Protein AF-A0A813YYP7-F1 (afdb_monomer)

InterPro domains:
  IPR008906 HAT, C-terminal dimerisation domain [PF05699] (141-198)
  IPR012337 Ribonuclease H-like superfamily [SSF53098] (76-196)
  IPR052958 Interferon-induced PKR regulator [PTHR46289] (5-197)

Secondary structur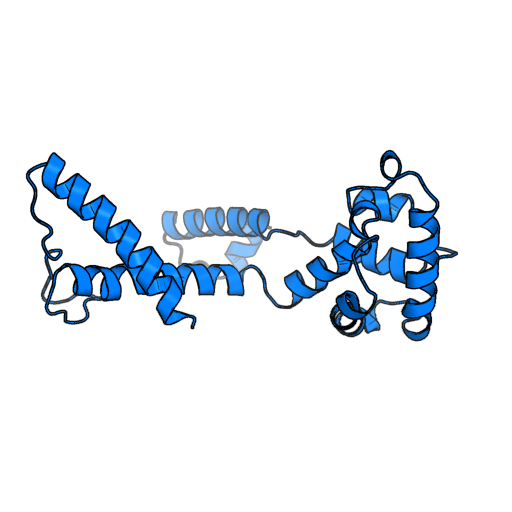e (DSSP, 8-state):
-HHHHHHHHHHHHHHHHHHHHHHTT----PPPP-S--SSS-----SSHHHHHIIIIIHHHHHHHHHHHHHHS-HHHHHHHHHGGGSGGG-TT--SGGGHHHHHHHGGG-S-GGGHHHHHHHHHHHHHTS-TTTS--SHHHHHHTS-TTT-HHHHHHHHHHHHS-S-THHHHHHHHHHHHHHHHTT----HHHHHHHH-

Radius of gyration: 25.4 Å; Cα contacts (8 Å, |Δi|>4): 128; chains: 1; bounding box: 62×50×64 Å

Organism: NCBI:txid392033

Structure (mmCIF, N/CA/C/O backbone):
data_AF-A0A813YYP7-F1
#
_entry.id   AF-A0A813YYP7-F1
#
loop_
_atom_site.group_PDB
_atom_site.id
_atom_site.type_symbol
_atom_site.label_atom_id
_atom_site.label_alt_id
_atom_site.label_comp_id
_atom_site.label_asym_id
_atom_site.label_entity_id
_atom_site.label_seq_id
_atom_site.pdbx_PDB_ins_code
_atom_site.Cartn_x
_atom_site.Cartn_y
_atom_site.Cartn_z
_atom_site.occupancy
_atom_site.B_iso_or_equiv
_atom_site.auth_seq_id
_atom_site.auth_comp_id
_atom_site.auth_asym_id
_atom_site.auth_atom_id
_atom_site.pdbx_PDB_model_num
ATOM 1 N N . MET A 1 1 ? -3.554 18.099 16.931 1.00 40.66 1 MET A N 1
ATOM 2 C CA . MET A 1 1 ? -3.900 17.730 15.539 1.00 40.66 1 MET A CA 1
ATOM 3 C C . MET A 1 1 ? -4.650 16.405 15.385 1.00 40.66 1 MET A C 1
ATOM 5 O O . MET A 1 1 ? -5.822 16.469 15.051 1.00 40.66 1 MET A O 1
ATOM 9 N N . ARG A 1 2 ? -4.070 15.208 15.612 1.00 50.75 2 ARG A N 1
ATOM 10 C CA . ARG A 1 2 ? -4.785 13.925 15.354 1.00 50.75 2 ARG A CA 1
ATOM 11 C C . ARG A 1 2 ? -6.051 13.732 16.205 1.00 50.75 2 ARG A C 1
ATOM 13 O O . ARG A 1 2 ? -7.065 13.297 15.683 1.00 50.75 2 ARG A O 1
ATOM 20 N N . ASN A 1 3 ? -6.008 14.129 17.475 1.00 56.06 3 ASN A N 1
ATOM 21 C CA . ASN A 1 3 ? -7.159 14.020 18.377 1.00 56.06 3 ASN A CA 1
ATOM 22 C C . ASN A 1 3 ? -8.236 15.091 18.137 1.00 56.06 3 ASN A C 1
ATOM 24 O O . ASN A 1 3 ? -9.357 14.902 18.582 1.00 56.06 3 ASN A O 1
ATOM 28 N N . GLU A 1 4 ? -7.924 16.199 17.457 1.00 56.69 4 GLU A N 1
ATOM 29 C CA . GLU A 1 4 ? -8.888 17.291 17.232 1.00 56.69 4 GLU A CA 1
ATOM 30 C C . GLU A 1 4 ? -9.855 16.943 16.098 1.00 56.69 4 GLU A C 1
ATOM 32 O O . GLU A 1 4 ? -11.059 16.968 16.317 1.00 56.69 4 GLU A O 1
ATOM 37 N N . LYS A 1 5 ? -9.344 16.473 14.950 1.00 65.75 5 LYS A N 1
ATOM 38 C CA . LYS A 1 5 ? -10.188 16.015 13.829 1.00 65.75 5 LYS A CA 1
ATOM 39 C C . LYS A 1 5 ? -11.082 14.826 14.194 1.00 65.75 5 LYS A C 1
ATOM 41 O O . LYS A 1 5 ? -12.256 14.803 13.856 1.00 65.75 5 LYS A O 1
ATOM 46 N N . LEU A 1 6 ? -10.543 13.869 14.953 1.00 68.94 6 LEU A N 1
ATOM 47 C CA . LEU A 1 6 ? -11.315 12.733 15.474 1.00 68.94 6 LEU A CA 1
ATOM 48 C C . LEU A 1 6 ? -12.440 13.172 16.425 1.00 68.94 6 LEU A C 1
ATOM 50 O O . LEU A 1 6 ? -13.457 12.492 16.518 1.00 68.94 6 LEU A O 1
ATOM 54 N N . ASN A 1 7 ? -12.269 14.288 17.141 1.00 72.38 7 ASN A N 1
ATOM 55 C CA . ASN A 1 7 ? -13.316 14.825 18.009 1.00 72.38 7 ASN A CA 1
ATOM 56 C C . ASN A 1 7 ? -14.402 15.565 17.216 1.00 72.38 7 ASN A C 1
ATOM 58 O O . ASN A 1 7 ? -15.561 15.508 17.619 1.00 72.38 7 ASN A O 1
ATOM 62 N N . GLU A 1 8 ? -14.044 16.234 16.119 1.00 76.50 8 GLU A N 1
ATOM 63 C CA . GLU A 1 8 ? -15.001 16.880 15.209 1.00 76.50 8 GLU A CA 1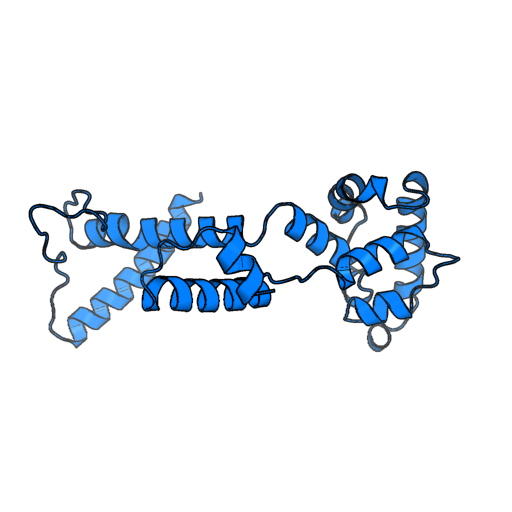
ATOM 64 C C . GLU A 1 8 ? -15.896 15.833 14.529 1.00 76.50 8 GLU A C 1
ATOM 66 O O . GLU A 1 8 ? -17.115 15.894 14.676 1.00 76.50 8 GLU A O 1
ATOM 71 N N . GLU A 1 9 ? -15.303 14.801 13.917 1.00 81.75 9 GLU A N 1
ATOM 72 C CA . GLU A 1 9 ? -16.046 13.695 13.284 1.00 81.75 9 GLU A CA 1
ATOM 73 C C . GLU A 1 9 ? -16.919 12.929 14.294 1.00 81.75 9 GLU A C 1
ATOM 75 O O . GLU A 1 9 ? -18.054 12.551 14.003 1.00 81.75 9 GLU A O 1
ATOM 80 N N . TYR A 1 10 ? -16.423 12.732 15.521 1.00 85.62 10 TYR A N 1
ATOM 81 C CA . TYR A 1 10 ? -17.230 12.149 16.593 1.00 85.62 10 TYR A CA 1
ATOM 82 C C . TYR A 1 10 ? -18.440 13.023 16.945 1.00 85.62 10 TYR A C 1
ATOM 84 O O . TYR A 1 10 ? -19.520 12.496 17.212 1.00 85.62 10 TYR A O 1
ATOM 92 N N . GLY A 1 11 ? -18.267 14.346 16.957 1.00 85.19 11 GLY A N 1
ATOM 93 C CA . GLY A 1 11 ? -19.339 15.300 17.224 1.00 85.19 11 GLY A CA 1
ATOM 94 C C . GLY A 1 11 ? -20.457 15.227 16.184 1.00 85.19 11 GLY A C 1
ATOM 95 O O . GLY A 1 11 ? -21.630 15.214 16.560 1.00 85.19 11 GLY A O 1
ATOM 96 N N . GLU A 1 12 ? -20.101 15.104 14.904 1.00 87.75 12 GLU A N 1
ATOM 97 C CA . GLU A 1 12 ? -21.055 14.921 13.803 1.00 87.75 12 GLU A CA 1
ATOM 98 C C . GLU A 1 12 ? -21.845 13.616 13.960 1.00 87.75 12 GLU A C 1
ATOM 100 O O . GLU A 1 12 ? -23.076 13.647 14.028 1.00 87.75 12 GLU A O 1
ATOM 105 N N . ILE A 1 13 ? -21.155 12.487 14.154 1.00 87.44 13 ILE A N 1
ATOM 106 C CA . ILE A 1 13 ? -21.794 11.175 14.361 1.00 87.44 13 ILE A CA 1
ATOM 107 C C . ILE A 1 13 ? -22.712 11.203 15.589 1.00 87.44 13 ILE A C 1
ATOM 109 O O . ILE A 1 13 ? -23.830 10.687 15.561 1.00 87.44 13 ILE A O 1
ATOM 113 N N . LEU A 1 14 ? -22.269 11.823 16.684 1.00 87.44 14 LEU A N 1
ATOM 114 C CA . LEU A 1 14 ? -23.071 11.944 17.898 1.00 87.44 14 LEU A CA 1
ATOM 115 C C . LEU A 1 14 ? -24.327 12.796 17.667 1.00 87.44 14 LEU A C 1
ATOM 117 O O . LEU A 1 14 ? -25.372 12.500 18.248 1.00 87.44 14 LEU A O 1
ATOM 121 N N . SER A 1 15 ? -24.247 13.834 16.832 1.00 86.50 15 SER A N 1
ATOM 122 C CA . SER A 1 15 ? -25.399 14.672 16.487 1.00 86.50 15 SER A CA 1
ATOM 123 C C . SER A 1 15 ? -26.463 13.898 15.702 1.00 86.50 15 SER A C 1
ATOM 125 O O . SER A 1 15 ? -27.641 13.970 16.053 1.00 86.50 15 SER A O 1
ATOM 127 N N . GLU A 1 16 ? -26.056 13.071 14.735 1.00 87.75 16 GLU A N 1
ATOM 128 C CA . GLU A 1 16 ? -26.963 12.191 13.989 1.00 87.75 16 GLU A CA 1
ATOM 129 C C . GLU A 1 16 ? -27.611 11.148 14.906 1.00 87.75 16 GLU A C 1
ATOM 131 O O . GLU A 1 16 ? -28.821 10.921 14.859 1.00 87.75 16 GLU A O 1
ATOM 136 N N . VAL A 1 17 ? -26.826 10.543 15.804 1.00 86.31 17 VAL A N 1
ATOM 137 C CA . VAL A 1 17 ? -27.343 9.572 16.778 1.00 86.31 17 VAL A CA 1
ATOM 138 C C . VAL A 1 17 ? -28.364 10.220 17.714 1.00 86.31 17 VAL A C 1
ATOM 140 O O . VAL A 1 17 ? -29.396 9.612 17.996 1.00 86.31 17 VAL A O 1
ATOM 143 N N . LYS A 1 18 ? -28.131 11.457 18.169 1.00 86.19 18 LYS A N 1
ATOM 144 C CA . LYS A 1 18 ? -29.099 12.201 18.991 1.00 86.19 18 LYS A CA 1
ATOM 145 C C . LYS A 1 18 ? -30.404 12.460 18.240 1.00 86.19 18 LYS A C 1
ATOM 147 O O . LYS A 1 18 ? -31.466 12.207 18.801 1.00 86.19 18 LYS A O 1
ATOM 152 N N . GLN A 1 19 ? -30.333 12.867 16.973 1.00 87.88 19 GLN A N 1
ATOM 153 C CA . GLN A 1 19 ? -31.520 13.051 16.130 1.00 87.88 19 GLN A CA 1
ATOM 154 C C . GLN A 1 19 ? -32.304 11.742 15.953 1.00 87.88 19 GLN A C 1
ATOM 156 O O . GLN A 1 19 ? -33.527 11.724 16.070 1.00 87.88 19 GLN A O 1
ATOM 161 N N . LEU A 1 20 ? -31.616 10.617 15.734 1.00 87.00 20 LEU A N 1
ATOM 162 C CA . LEU A 1 20 ? -32.249 9.296 15.641 1.00 87.00 20 LEU A CA 1
ATOM 163 C C . LEU A 1 20 ? -32.892 8.857 16.966 1.00 87.00 20 LEU A C 1
ATOM 165 O O . LEU A 1 20 ? -3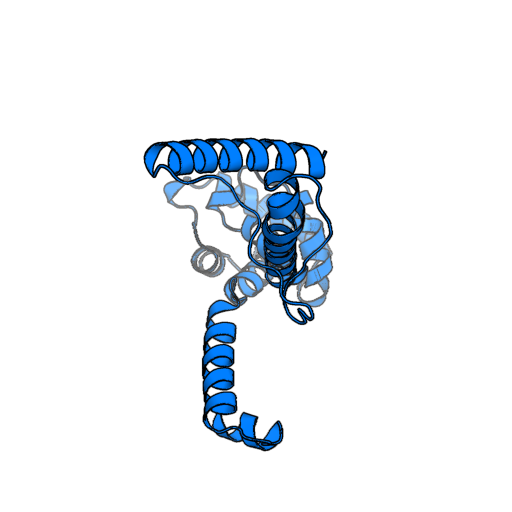3.970 8.256 16.968 1.00 87.00 20 LEU A O 1
ATOM 169 N N . CYS A 1 21 ? -32.260 9.162 18.098 1.00 85.75 21 CYS A N 1
ATOM 170 C CA . CYS A 1 21 ? -32.818 8.929 19.429 1.00 85.75 21 CYS A CA 1
ATOM 171 C C . CYS A 1 21 ? -34.099 9.748 19.659 1.00 85.75 21 CYS A C 1
ATOM 173 O O . CYS A 1 21 ? -35.105 9.191 20.098 1.00 85.75 21 CYS A O 1
ATOM 175 N N . GLU A 1 22 ? -34.103 11.027 19.280 1.00 87.25 22 GLU A N 1
ATOM 176 C CA . GLU A 1 22 ? -35.288 11.893 19.350 1.00 87.25 22 GLU A CA 1
ATOM 177 C C . GLU A 1 22 ? -36.434 11.368 18.473 1.00 87.25 22 GLU A C 1
ATOM 179 O O . GLU A 1 22 ? -37.560 11.230 18.952 1.00 87.25 22 GLU A O 1
ATOM 184 N N . LEU A 1 23 ? -36.143 10.980 17.226 1.00 88.44 23 LEU A N 1
ATOM 185 C CA . LEU A 1 23 ? -37.127 10.409 16.295 1.00 88.44 23 LEU A CA 1
ATOM 186 C C . LEU A 1 23 ? -37.728 9.086 16.788 1.00 88.44 23 LEU A C 1
ATOM 188 O O . LEU A 1 23 ? -38.882 8.779 16.499 1.00 88.44 23 LEU A O 1
ATOM 192 N N . SER A 1 24 ? -36.950 8.294 17.525 1.00 84.69 24 SER A N 1
ATOM 193 C CA . SER A 1 24 ? -37.380 7.005 18.079 1.00 84.69 24 SER A CA 1
ATOM 194 C C . SER A 1 24 ? -37.983 7.106 19.485 1.00 84.69 24 SER A C 1
ATOM 196 O O . SER A 1 24 ? -38.410 6.090 20.033 1.00 84.69 24 SER A O 1
ATOM 198 N N . GLY A 1 25 ? -38.023 8.304 20.083 1.00 83.56 25 GLY A N 1
ATOM 199 C CA . GLY A 1 25 ? -38.495 8.516 21.455 1.00 83.56 25 GLY A CA 1
ATOM 200 C C . GLY A 1 25 ? -37.615 7.849 22.520 1.00 83.56 25 GLY A C 1
ATOM 201 O O . GLY A 1 25 ? -38.090 7.565 23.621 1.00 83.56 25 GLY A O 1
ATOM 202 N N . THR A 1 26 ? -36.349 7.561 22.205 1.00 82.62 26 THR A N 1
ATOM 203 C CA . THR A 1 26 ? -35.398 6.907 23.114 1.00 82.62 26 THR A CA 1
ATOM 204 C C . THR A 1 26 ? -34.362 7.896 23.643 1.00 82.62 26 THR A C 1
ATOM 206 O O . THR A 1 26 ? -33.962 8.832 22.959 1.00 82.62 26 THR A O 1
ATOM 209 N N . GLN A 1 27 ? -33.914 7.704 24.886 1.00 79.00 27 GLN A N 1
ATOM 210 C CA . GLN A 1 27 ? -32.845 8.518 25.472 1.00 79.00 27 GLN A CA 1
ATOM 211 C C . GLN A 1 27 ? -31.485 7.846 25.291 1.00 79.00 27 GLN A C 1
ATOM 213 O O . GLN A 1 27 ? -31.359 6.625 25.412 1.00 79.00 27 GLN A O 1
ATOM 218 N N . LEU A 1 28 ? -30.447 8.653 25.061 1.00 79.19 28 LEU A N 1
ATOM 219 C CA . LEU A 1 28 ? -29.072 8.171 24.996 1.00 79.19 28 LEU A CA 1
ATOM 220 C C . LEU A 1 28 ? -28.612 7.734 26.394 1.00 79.19 28 LEU A C 1
ATOM 222 O O . LEU A 1 28 ? -28.217 8.551 27.222 1.00 79.19 28 LEU A O 1
ATOM 226 N N . THR A 1 29 ? -28.653 6.432 26.661 1.00 80.19 29 THR A N 1
ATOM 227 C CA . THR A 1 29 ? -28.199 5.854 27.934 1.00 80.19 29 THR A CA 1
ATOM 228 C C . THR A 1 29 ? -26.901 5.071 27.774 1.00 80.19 29 THR A C 1
ATOM 230 O O . THR A 1 29 ? -26.618 4.513 26.710 1.00 80.19 29 THR A O 1
ATOM 233 N N . VAL A 1 30 ? -26.127 4.983 28.857 1.00 77.75 30 VAL A N 1
ATOM 234 C CA . VAL A 1 30 ? -24.935 4.127 28.940 1.00 77.75 30 VAL A CA 1
ATOM 235 C C . VAL A 1 30 ? -25.345 2.655 28.848 1.00 77.75 30 VAL A C 1
ATOM 237 O O . VAL A 1 30 ? -26.363 2.239 29.405 1.00 77.75 30 VAL A O 1
ATOM 240 N N . MET A 1 31 ? -24.548 1.846 28.150 1.00 72.81 31 MET A N 1
ATOM 241 C CA . MET A 1 31 ? -24.813 0.413 28.042 1.00 72.81 31 MET A CA 1
ATOM 242 C C . MET A 1 31 ? -24.688 -0.275 29.412 1.00 72.81 31 MET A C 1
ATOM 244 O O . MET A 1 31 ? -23.829 0.075 30.218 1.00 72.81 31 MET A O 1
ATOM 248 N N . ARG A 1 32 ? -25.529 -1.284 29.679 1.00 68.06 32 ARG A N 1
ATOM 249 C CA . ARG A 1 32 ? -25.508 -2.016 30.958 1.00 68.06 32 ARG A CA 1
ATOM 250 C C . ARG A 1 32 ? -24.120 -2.613 31.234 1.00 68.06 32 ARG A C 1
ATOM 252 O O . ARG A 1 32 ? -23.626 -3.431 30.456 1.00 68.06 32 ARG A O 1
ATOM 259 N N . GLY A 1 33 ? -23.523 -2.224 32.360 1.00 65.50 33 GLY A N 1
ATOM 260 C CA . GLY A 1 33 ? -22.299 -2.821 32.891 1.00 65.50 33 GLY A CA 1
ATOM 261 C C . GLY A 1 33 ? -22.600 -4.078 33.709 1.00 65.50 33 GLY A C 1
ATOM 262 O O . GLY A 1 33 ? -23.625 -4.162 34.383 1.00 65.50 33 GLY A O 1
ATOM 263 N N . VAL A 1 34 ? -21.698 -5.057 33.662 1.00 66.62 34 VAL A N 1
ATOM 264 C CA . VAL A 1 34 ? -21.724 -6.246 34.530 1.00 66.62 34 VAL A CA 1
ATOM 265 C C . VAL A 1 34 ? -20.469 -6.198 35.396 1.00 66.62 34 VAL A C 1
ATOM 267 O O . VAL A 1 34 ? -19.423 -5.775 34.908 1.00 66.62 34 VAL A O 1
ATOM 270 N N . GLY A 1 35 ? -20.547 -6.639 36.657 1.00 66.94 35 GLY A N 1
ATOM 271 C CA . GLY A 1 35 ? -19.458 -6.499 37.641 1.00 66.94 35 GLY A CA 1
ATOM 272 C C . GLY A 1 35 ? -18.100 -7.084 37.222 1.00 66.94 35 GLY A C 1
ATOM 273 O O . GLY A 1 35 ? -17.076 -6.724 37.794 1.00 66.94 35 GLY A O 1
ATOM 274 N N . ARG A 1 36 ? -18.065 -7.948 36.199 1.00 65.00 36 ARG A N 1
ATOM 275 C CA . ARG A 1 36 ? -16.831 -8.395 35.552 1.00 65.00 36 ARG A CA 1
ATOM 276 C C . ARG A 1 36 ? -17.003 -8.370 34.033 1.00 65.00 36 ARG A C 1
ATOM 278 O O . ARG A 1 36 ? -17.784 -9.143 33.483 1.00 65.00 36 ARG A O 1
ATOM 285 N N . GLN A 1 37 ? -16.249 -7.510 33.356 1.00 67.19 37 GLN A N 1
ATOM 286 C CA . GLN A 1 37 ? -16.118 -7.492 31.899 1.00 67.19 37 GLN A CA 1
ATOM 287 C C . GLN A 1 37 ? -14.668 -7.801 31.537 1.00 67.19 37 GLN A C 1
ATOM 289 O O . GLN A 1 37 ? -13.754 -7.143 32.018 1.00 67.19 37 GLN A O 1
ATOM 294 N N . MET A 1 38 ? -14.463 -8.844 30.729 1.00 64.94 38 MET A N 1
ATOM 295 C CA . MET A 1 38 ? -13.123 -9.324 30.363 1.00 64.94 38 MET A CA 1
ATOM 296 C C . MET A 1 38 ? -12.726 -8.936 28.932 1.00 64.94 38 MET A C 1
ATOM 298 O O . MET A 1 38 ? -11.551 -8.747 28.650 1.00 64.94 38 MET A O 1
ATOM 302 N N . TYR A 1 39 ? -13.709 -8.797 28.036 1.00 70.38 39 TYR A N 1
ATOM 303 C CA . TYR A 1 39 ? -13.486 -8.593 26.597 1.00 70.38 39 TYR A CA 1
ATOM 304 C C . TYR A 1 39 ? -13.959 -7.232 26.080 1.00 70.38 39 TYR A C 1
ATOM 306 O O . TYR A 1 39 ? -13.864 -6.967 24.886 1.00 70.38 39 TYR A O 1
ATOM 314 N N . ARG A 1 40 ? -14.504 -6.380 26.956 1.00 70.69 40 ARG A N 1
ATOM 315 C CA . ARG A 1 40 ? -15.052 -5.074 26.584 1.00 70.69 40 ARG A CA 1
ATOM 316 C C . ARG A 1 40 ? -14.448 -3.973 27.459 1.00 70.69 40 ARG A C 1
ATOM 318 O O . ARG A 1 40 ? -14.474 -4.138 28.679 1.00 70.69 40 ARG A O 1
ATOM 325 N N . PRO A 1 41 ? -13.955 -2.867 26.871 1.00 72.06 41 PRO A N 1
ATOM 326 C CA . PRO A 1 41 ? -13.527 -1.703 27.636 1.00 72.06 41 PRO A CA 1
ATOM 327 C C . PRO A 1 41 ? -14.722 -1.048 28.341 1.00 72.06 41 PRO A C 1
ATOM 329 O O . PRO A 1 41 ? -15.813 -0.932 27.777 1.00 72.06 41 PRO A O 1
ATOM 332 N N . ASN A 1 42 ? -14.510 -0.659 29.596 1.00 81.56 42 ASN A N 1
ATOM 333 C CA . ASN A 1 42 ? -15.518 -0.028 30.445 1.00 81.56 42 ASN A CA 1
ATOM 334 C C . ASN A 1 42 ? -14.863 1.014 31.361 1.00 81.56 42 ASN A C 1
ATOM 336 O O . ASN A 1 42 ? -14.934 0.931 32.587 1.00 81.56 42 ASN A O 1
ATOM 340 N N . ALA A 1 43 ? -14.147 1.955 30.750 1.00 83.12 43 ALA A N 1
ATOM 341 C CA . ALA A 1 43 ? -13.598 3.109 31.435 1.00 83.12 43 ALA A CA 1
ATOM 342 C C . ALA A 1 43 ? -14.737 3.968 32.018 1.00 83.12 43 ALA A C 1
ATOM 344 O O . ALA A 1 43 ? -15.784 4.108 31.371 1.00 83.12 43 ALA A O 1
ATOM 345 N N . PRO A 1 44 ? -14.549 4.535 33.223 1.00 81.81 44 PRO A N 1
ATOM 346 C CA . PRO A 1 44 ? -15.524 5.434 33.824 1.00 81.81 44 PRO A CA 1
ATOM 347 C C . PRO A 1 44 ? -15.687 6.693 32.962 1.00 81.81 44 PRO A C 1
ATOM 349 O O . PRO A 1 44 ? -14.710 7.216 32.434 1.00 81.81 44 PRO A O 1
ATOM 352 N N . ALA A 1 45 ? -16.923 7.170 32.838 1.00 81.00 45 ALA A N 1
ATOM 353 C CA . ALA A 1 45 ? -17.282 8.370 32.085 1.00 81.00 45 ALA A CA 1
ATOM 354 C C . ALA A 1 45 ? -18.424 9.101 32.801 1.00 81.00 45 ALA A C 1
ATOM 356 O O . ALA A 1 45 ? -19.256 8.454 33.444 1.00 81.00 45 ALA A O 1
ATOM 357 N N . GLN A 1 46 ? -18.464 10.431 32.703 1.00 80.69 46 GLN A N 1
ATOM 358 C CA . GLN A 1 46 ? -19.463 11.254 33.395 1.00 80.69 46 GLN A CA 1
ATOM 359 C C . GLN A 1 46 ? -20.764 11.387 32.602 1.00 80.69 46 GLN A C 1
ATOM 361 O O . GLN A 1 46 ? -21.835 11.519 33.191 1.00 80.69 46 GLN A O 1
ATOM 366 N N . THR A 1 47 ? -20.687 11.316 31.273 1.00 85.00 47 THR A N 1
ATOM 367 C CA . THR A 1 47 ? -21.849 11.394 30.381 1.00 85.00 47 THR A CA 1
ATO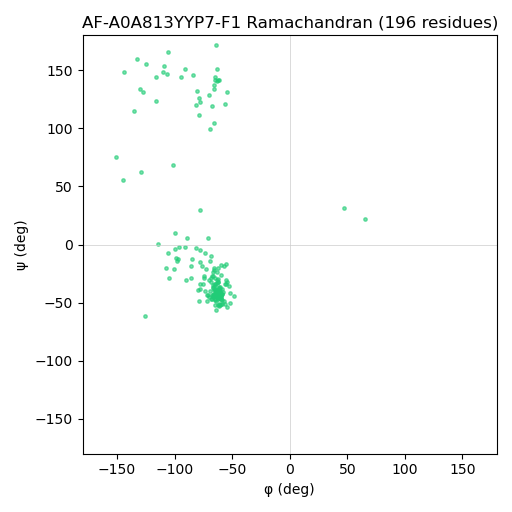M 368 C C . THR A 1 47 ? -21.922 10.177 29.453 1.00 85.00 47 THR A C 1
ATOM 370 O O . THR A 1 47 ? -20.896 9.555 29.158 1.00 85.00 47 THR A O 1
ATOM 373 N N . PRO A 1 48 ? -23.117 9.820 28.939 1.00 82.75 48 PRO A N 1
ATOM 374 C CA . PRO A 1 48 ? -23.252 8.793 27.902 1.00 82.75 48 PRO A CA 1
ATOM 375 C C . PRO A 1 48 ? -22.404 9.092 26.660 1.00 82.75 48 PRO A C 1
ATOM 377 O O . PRO A 1 48 ? -21.853 8.189 26.039 1.00 82.75 48 PRO A O 1
ATOM 380 N N . GLU A 1 49 ? -22.250 10.370 26.333 1.00 85.44 49 GLU A N 1
ATOM 381 C CA . GLU A 1 49 ? -21.452 10.859 25.210 1.00 85.44 49 GLU A CA 1
ATOM 382 C C . GLU A 1 49 ? -19.963 10.586 25.424 1.00 85.44 49 GLU A C 1
ATOM 384 O O . GLU A 1 49 ? -19.280 10.079 24.537 1.00 85.44 49 GLU A O 1
ATOM 389 N N . GLU A 1 50 ? -19.449 10.866 26.619 1.00 84.62 50 GLU A N 1
ATOM 390 C CA . GLU A 1 50 ? -18.070 10.547 26.971 1.00 84.62 50 GLU A CA 1
ATOM 391 C C . GLU A 1 50 ? -17.855 9.026 27.029 1.00 84.62 50 GLU A C 1
ATOM 393 O O . GLU A 1 50 ? -16.834 8.522 26.557 1.00 84.62 50 GLU A O 1
ATOM 398 N N . TYR A 1 51 ? -18.853 8.277 27.512 1.00 87.00 51 TYR A N 1
ATOM 399 C CA . TYR A 1 51 ? -18.807 6.819 27.565 1.00 87.00 51 TYR A CA 1
ATOM 400 C C . TYR A 1 51 ? -18.624 6.197 26.178 1.00 87.00 51 TYR A C 1
ATOM 402 O O . TYR A 1 51 ? -17.727 5.372 25.993 1.00 87.00 51 TYR A O 1
ATOM 410 N N . TYR A 1 52 ? -19.449 6.578 25.197 1.00 86.81 52 TYR A N 1
ATOM 411 C CA . TYR A 1 52 ? -19.345 6.044 23.836 1.00 86.81 52 TYR A CA 1
ATOM 412 C C . TYR A 1 52 ? -18.067 6.506 23.132 1.00 86.81 52 TYR A C 1
ATOM 414 O O . TYR A 1 52 ? -17.467 5.726 22.392 1.00 86.81 52 TYR A O 1
ATOM 422 N N . ARG A 1 53 ? -17.576 7.712 23.427 1.00 85.94 53 ARG A N 1
ATOM 423 C CA . ARG A 1 53 ? -16.295 8.185 22.897 1.00 85.94 53 ARG A CA 1
ATOM 424 C C . ARG A 1 53 ? -15.135 7.294 23.346 1.00 85.94 53 ARG A C 1
ATOM 426 O O . ARG A 1 53 ? -14.381 6.797 22.512 1.00 85.94 53 ARG A O 1
ATOM 433 N N . VAL A 1 54 ? -15.006 7.071 24.654 1.00 85.50 54 VAL A N 1
ATOM 434 C CA . VAL A 1 54 ? -13.858 6.365 25.248 1.00 85.50 54 VAL A CA 1
ATOM 435 C C . VAL A 1 54 ?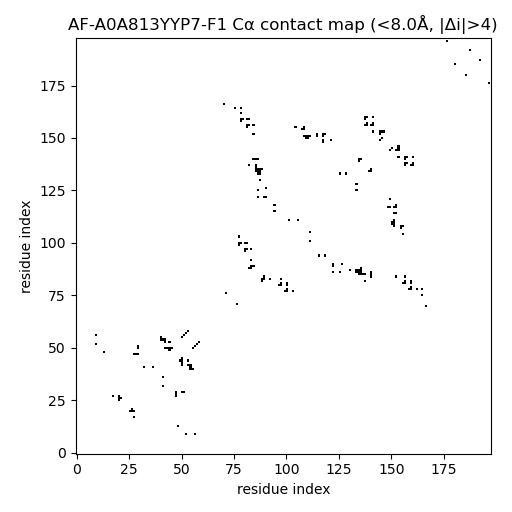 -13.956 4.849 25.085 1.00 85.50 54 VAL A C 1
ATOM 437 O O . VAL A 1 54 ? -12.946 4.197 24.840 1.00 85.50 54 VAL A O 1
ATOM 440 N N . ASN A 1 55 ? -15.153 4.272 25.202 1.00 85.31 55 ASN A N 1
ATOM 441 C CA . ASN A 1 55 ? -15.324 2.815 25.233 1.00 85.31 55 ASN A CA 1
ATOM 442 C C . ASN A 1 55 ? -15.739 2.196 23.895 1.00 85.31 55 ASN A C 1
ATOM 444 O O . ASN A 1 55 ? -15.724 0.972 23.773 1.00 85.31 55 ASN A O 1
ATOM 448 N N . LEU A 1 56 ? -16.132 2.997 22.902 1.00 84.94 56 LEU A N 1
ATOM 449 C CA . LEU A 1 56 ? -16.556 2.490 21.596 1.00 84.94 56 LEU A CA 1
ATOM 450 C C . LEU A 1 56 ? -15.767 3.142 20.464 1.00 84.94 56 LEU A C 1
ATOM 452 O O . LEU A 1 56 ? -15.045 2.448 19.755 1.00 84.94 56 LEU A O 1
ATOM 456 N N . PHE A 1 57 ? -15.864 4.462 20.321 1.00 87.31 57 PHE A N 1
ATOM 457 C CA . PHE A 1 57 ? -15.305 5.175 19.177 1.00 87.31 57 PHE A CA 1
ATOM 458 C C . PHE A 1 57 ? -13.777 5.077 19.114 1.00 87.31 57 PHE A C 1
ATOM 460 O O . PHE A 1 57 ? -13.243 4.566 18.133 1.00 87.31 57 PHE A O 1
ATOM 467 N N . ILE A 1 58 ? -13.074 5.485 20.177 1.00 86.06 58 ILE A N 1
ATOM 468 C CA . ILE A 1 58 ? -11.604 5.440 20.219 1.00 86.06 58 ILE A CA 1
ATOM 469 C C . ILE A 1 58 ? -11.078 4.005 20.015 1.00 86.06 58 ILE A C 1
ATOM 471 O O . ILE A 1 58 ? -10.281 3.813 19.098 1.00 86.06 58 ILE A O 1
ATOM 475 N N . PRO A 1 59 ? -11.551 2.973 20.751 1.00 86.94 59 PRO A N 1
ATOM 476 C CA . PRO A 1 59 ? -11.085 1.600 20.552 1.00 86.94 59 PRO A CA 1
ATOM 477 C C . PRO A 1 59 ? -11.313 1.064 19.136 1.00 86.94 59 PRO A C 1
ATOM 479 O O . PRO A 1 59 ? -10.467 0.343 18.612 1.00 86.94 59 PRO A O 1
ATOM 482 N N . ILE A 1 60 ? -12.444 1.402 18.508 1.00 86.06 60 ILE A N 1
ATOM 483 C CA . ILE A 1 60 ? -12.738 0.997 17.130 1.00 86.06 60 ILE A CA 1
ATOM 484 C C . ILE A 1 60 ? -11.780 1.685 16.157 1.00 86.06 60 ILE A C 1
ATOM 486 O O . ILE A 1 60 ? -11.200 1.016 15.302 1.00 86.06 60 ILE A O 1
ATOM 490 N N . MET A 1 61 ? -11.579 2.996 16.295 1.00 87.19 61 MET A N 1
ATOM 491 C CA . MET A 1 61 ? -10.677 3.755 15.428 1.00 87.19 61 MET A CA 1
ATOM 492 C C . MET A 1 61 ? -9.230 3.289 15.578 1.00 87.19 61 MET A C 1
ATOM 494 O O . MET A 1 61 ? -8.556 3.050 14.575 1.00 87.19 61 MET A O 1
ATOM 498 N N . ASP A 1 62 ? -8.772 3.065 16.808 1.00 87.06 62 ASP A N 1
ATOM 499 C CA . ASP A 1 62 ? -7.453 2.497 17.077 1.00 87.06 62 ASP A CA 1
ATOM 500 C C . ASP A 1 62 ? -7.316 1.104 16.461 1.00 87.06 62 ASP A C 1
ATOM 502 O O . ASP A 1 62 ? -6.319 0.820 15.796 1.00 87.06 62 ASP A O 1
ATOM 506 N N . HIS A 1 63 ? -8.333 0.248 16.600 1.00 86.44 63 HIS A N 1
ATOM 507 C CA . HIS A 1 63 ? -8.333 -1.071 15.975 1.00 86.44 63 HIS A CA 1
ATOM 508 C C . HIS A 1 63 ? -8.261 -0.987 14.445 1.00 86.44 63 HIS A C 1
ATOM 510 O O . HIS A 1 63 ? -7.508 -1.745 13.829 1.00 86.44 63 HIS A O 1
ATOM 516 N N . PHE A 1 64 ? -9.010 -0.081 13.810 1.00 85.31 64 PHE A N 1
ATOM 517 C CA . PHE A 1 64 ? -8.944 0.129 12.362 1.00 85.31 64 PHE A CA 1
ATOM 518 C C . PHE A 1 64 ? -7.567 0.601 11.919 1.00 85.31 64 PHE A C 1
ATOM 520 O O . PHE A 1 64 ? -7.018 0.052 10.966 1.00 85.31 64 PHE A O 1
ATOM 527 N N . ILE A 1 65 ? -6.985 1.565 12.630 1.00 85.69 65 ILE A N 1
ATOM 528 C CA . ILE A 1 65 ? -5.647 2.074 12.336 1.00 85.69 65 ILE A CA 1
ATOM 529 C C . ILE A 1 65 ? -4.629 0.947 12.453 1.00 85.69 65 ILE A C 1
ATOM 531 O O . ILE A 1 65 ? -3.904 0.695 11.498 1.00 85.69 65 ILE A O 1
ATOM 535 N N . VAL A 1 66 ? -4.617 0.222 13.572 1.00 85.56 66 VAL A N 1
ATOM 536 C CA . VAL A 1 66 ? -3.706 -0.909 13.784 1.00 85.56 66 VAL A CA 1
ATOM 537 C C . VAL A 1 66 ? -3.904 -1.973 12.707 1.00 85.56 66 VAL A C 1
ATOM 539 O O . VAL A 1 66 ? -2.928 -2.483 12.165 1.00 85.56 66 VAL A O 1
ATOM 542 N N . SER A 1 67 ? -5.147 -2.283 12.340 1.00 81.44 67 SER A N 1
ATOM 543 C CA . SER A 1 67 ? -5.445 -3.251 11.280 1.00 81.44 67 SER A CA 1
ATOM 544 C C . SER A 1 67 ? -4.919 -2.795 9.920 1.00 81.44 67 SER A C 1
ATOM 546 O O . SER A 1 67 ? -4.330 -3.595 9.195 1.00 81.44 67 SER A O 1
ATOM 548 N N . LEU A 1 68 ? -5.080 -1.514 9.578 1.00 80.94 68 LEU A N 1
ATOM 549 C CA . LEU A 1 68 ? -4.550 -0.939 8.342 1.00 80.94 68 LEU A CA 1
ATOM 550 C C . LEU A 1 68 ? -3.022 -0.896 8.355 1.00 80.94 68 LEU A C 1
ATOM 552 O O . LEU A 1 68 ? -2.407 -1.286 7.369 1.00 80.94 68 LEU A O 1
ATOM 556 N N . THR A 1 69 ? -2.397 -0.500 9.462 1.00 81.38 69 THR A N 1
ATOM 557 C CA . THR A 1 69 ? -0.936 -0.491 9.609 1.00 81.38 69 THR A CA 1
ATOM 558 C C . THR A 1 69 ? -0.353 -1.901 9.523 1.00 81.38 69 THR A C 1
ATOM 560 O O . THR A 1 69 ? 0.655 -2.107 8.855 1.00 81.38 69 THR A O 1
ATOM 563 N N . ASN A 1 70 ? -1.006 -2.893 10.132 1.00 77.56 70 ASN A N 1
ATOM 564 C CA . ASN A 1 70 ? -0.593 -4.292 10.030 1.00 77.56 70 ASN A CA 1
ATOM 565 C C . ASN A 1 70 ? -0.758 -4.832 8.601 1.00 77.56 70 ASN A C 1
ATOM 567 O O . ASN A 1 70 ? 0.076 -5.607 8.135 1.00 77.56 70 ASN A O 1
ATOM 571 N N . ARG A 1 71 ? -1.826 -4.432 7.898 1.00 73.94 71 ARG A N 1
ATOM 572 C CA . ARG A 1 71 ? -2.106 -4.872 6.524 1.00 73.94 71 ARG A CA 1
ATOM 573 C C . ARG A 1 71 ? -1.182 -4.219 5.497 1.00 73.94 71 ARG A C 1
ATOM 575 O O . ARG A 1 71 ? -0.743 -4.895 4.571 1.00 73.94 71 ARG A O 1
ATOM 582 N N . PHE A 1 72 ? -0.882 -2.934 5.654 1.00 74.19 72 PHE A N 1
ATOM 583 C CA . PHE A 1 72 ? 0.060 -2.178 4.830 1.00 74.19 72 PHE A CA 1
ATOM 584 C C . PHE A 1 72 ? 1.390 -2.035 5.572 1.00 74.19 72 PHE A C 1
ATOM 586 O O . PHE A 1 72 ? 1.759 -0.946 6.016 1.00 74.19 72 PHE A O 1
ATOM 593 N N . SER A 1 73 ? 2.096 -3.158 5.733 1.00 75.12 73 SER A N 1
ATOM 594 C CA . SER A 1 73 ? 3.438 -3.147 6.316 1.00 75.12 73 SER A CA 1
ATOM 595 C C . SER A 1 73 ? 4.414 -2.365 5.429 1.00 75.12 73 SER A C 1
ATOM 597 O O . SER A 1 73 ? 4.088 -1.993 4.298 1.00 75.12 73 SER A O 1
ATOM 599 N N . ALA A 1 74 ? 5.629 -2.127 5.929 1.00 75.75 74 ALA A N 1
ATOM 600 C CA . ALA A 1 74 ? 6.654 -1.382 5.201 1.00 75.75 74 ALA A CA 1
ATOM 601 C C . ALA A 1 74 ? 6.813 -1.902 3.760 1.00 75.75 74 ALA A C 1
ATOM 603 O O . ALA A 1 74 ? 6.774 -1.120 2.816 1.00 75.75 74 ALA A O 1
ATOM 604 N N . HIS A 1 75 ? 6.840 -3.226 3.583 1.00 78.69 75 HIS A N 1
ATOM 605 C CA . HIS A 1 75 ? 6.971 -3.867 2.278 1.00 78.69 75 HIS A CA 1
ATOM 606 C C . HIS A 1 75 ? 5.855 -3.479 1.285 1.00 78.69 75 HIS A C 1
ATOM 608 O O . HIS A 1 75 ? 6.128 -3.240 0.111 1.00 78.69 75 HIS A O 1
ATOM 614 N N . GLN A 1 76 ? 4.594 -3.390 1.723 1.00 79.00 76 GLN A N 1
ATOM 615 C CA . GLN A 1 76 ? 3.481 -2.954 0.872 1.00 79.00 76 GLN A CA 1
ATOM 616 C C . GLN A 1 76 ? 3.630 -1.485 0.468 1.00 79.00 76 GLN A C 1
ATOM 618 O O . GLN A 1 76 ? 3.279 -1.138 -0.656 1.00 79.00 76 GLN A O 1
ATOM 623 N N . TRP A 1 77 ? 4.165 -0.637 1.350 1.00 81.88 77 TRP A N 1
ATOM 624 C CA . TRP A 1 77 ? 4.473 0.756 1.023 1.00 81.88 77 TRP A CA 1
ATOM 625 C C . TRP A 1 77 ? 5.588 0.869 -0.014 1.00 81.88 77 TRP A C 1
ATOM 627 O O . TRP A 1 77 ? 5.438 1.608 -0.984 1.00 81.88 77 TRP A O 1
ATOM 637 N N . MET A 1 78 ? 6.663 0.087 0.125 1.00 86.56 78 MET A N 1
ATOM 638 C CA . MET A 1 78 ? 7.729 0.039 -0.882 1.00 86.56 78 MET A CA 1
ATOM 639 C C . MET A 1 78 ? 7.193 -0.467 -2.226 1.00 86.56 78 MET A C 1
ATOM 641 O O . MET A 1 78 ? 7.446 0.134 -3.264 1.00 86.56 78 MET A O 1
ATOM 645 N N . ALA A 1 79 ? 6.367 -1.514 -2.224 1.00 82.88 79 ALA A N 1
ATOM 646 C CA . ALA A 1 79 ? 5.705 -1.986 -3.436 1.00 82.88 79 ALA A CA 1
ATOM 647 C C . ALA A 1 79 ? 4.784 -0.912 -4.046 1.00 82.88 79 ALA A C 1
ATOM 649 O O . ALA A 1 79 ? 4.795 -0.696 -5.254 1.00 82.88 79 ALA A O 1
ATOM 650 N N . TYR A 1 80 ? 4.015 -0.194 -3.225 1.00 84.75 80 TYR A N 1
ATOM 651 C CA . TYR A 1 80 ? 3.153 0.890 -3.688 1.00 84.75 80 TYR A CA 1
ATOM 652 C C . TYR A 1 80 ? 3.946 2.017 -4.355 1.00 84.75 80 TYR A C 1
ATOM 654 O O . TYR A 1 80 ? 3.542 2.496 -5.409 1.00 84.75 80 TYR A O 1
ATOM 662 N N . ASN A 1 81 ? 5.098 2.402 -3.817 1.00 88.12 81 ASN A N 1
ATOM 663 C CA . ASN A 1 81 ? 5.949 3.419 -4.437 1.00 88.12 81 ASN A CA 1
ATOM 664 C C . ASN A 1 81 ? 6.467 2.973 -5.818 1.00 88.12 81 ASN A C 1
ATOM 666 O O . ASN A 1 81 ? 6.586 3.792 -6.726 1.00 88.12 81 ASN A O 1
ATOM 670 N N . VAL A 1 82 ? 6.669 1.668 -6.038 1.00 89.44 82 VAL A N 1
ATOM 671 C CA . VAL A 1 82 ? 7.008 1.119 -7.364 1.00 89.44 82 VAL A CA 1
ATOM 672 C C . VAL A 1 82 ? 5.870 1.287 -8.384 1.00 89.44 82 VAL A C 1
ATOM 674 O O . VAL A 1 82 ? 6.140 1.367 -9.583 1.00 89.44 82 VAL A O 1
ATOM 677 N N . SER A 1 83 ? 4.612 1.453 -7.951 1.00 88.50 83 SER A N 1
ATOM 678 C CA . SER A 1 83 ? 3.477 1.725 -8.857 1.00 88.50 83 SER A CA 1
ATOM 679 C C . SER A 1 83 ? 3.641 3.012 -9.678 1.00 88.50 83 SER A C 1
ATOM 681 O O . SER A 1 83 ? 3.019 3.163 -10.726 1.00 88.50 83 SER A O 1
ATOM 683 N N . ILE A 1 84 ? 4.540 3.909 -9.266 1.00 89.69 84 ILE A N 1
ATOM 684 C CA . ILE A 1 84 ? 4.934 5.109 -10.017 1.00 89.69 84 ILE A CA 1
ATOM 685 C C . ILE A 1 84 ? 5.522 4.765 -11.393 1.00 89.69 84 ILE A C 1
ATOM 687 O O . ILE A 1 84 ? 5.435 5.564 -12.324 1.00 89.69 84 ILE A O 1
ATOM 691 N N . LEU A 1 85 ? 6.100 3.571 -11.542 1.00 90.56 85 LEU A N 1
ATOM 692 C CA . LEU A 1 85 ? 6.631 3.081 -12.813 1.00 90.56 85 LEU A CA 1
ATOM 693 C C . LEU A 1 85 ? 5.528 2.682 -13.807 1.00 90.56 85 LEU A C 1
ATOM 695 O O . LEU A 1 85 ? 5.841 2.401 -14.968 1.00 90.56 85 LEU A O 1
ATOM 699 N N . ILE A 1 86 ? 4.255 2.669 -13.387 1.00 91.12 86 ILE A N 1
ATOM 700 C CA . ILE A 1 86 ? 3.118 2.534 -14.298 1.00 91.12 86 ILE A CA 1
ATOM 701 C C . ILE A 1 86 ? 3.041 3.810 -15.154 1.00 91.12 86 ILE A C 1
ATOM 703 O O . ILE A 1 86 ? 2.847 4.903 -14.614 1.00 91.12 86 ILE A O 1
ATOM 707 N N . PRO A 1 87 ? 3.158 3.698 -16.487 1.00 90.00 87 PRO A N 1
ATOM 708 C CA . PRO A 1 87 ? 3.197 4.844 -17.394 1.00 90.00 87 PRO A CA 1
ATOM 709 C C . PRO A 1 87 ? 2.024 5.821 -17.267 1.00 90.00 87 PRO A C 1
ATOM 711 O O . PRO A 1 87 ? 2.226 7.021 -17.428 1.00 90.00 87 PRO A O 1
ATOM 714 N N . SER A 1 88 ? 0.818 5.356 -16.927 1.00 88.38 88 SER A N 1
ATOM 715 C CA . SER A 1 88 ? -0.330 6.243 -16.691 1.00 88.38 88 SER A CA 1
ATOM 716 C C . SER A 1 88 ? -0.145 7.198 -15.500 1.00 88.38 88 SER A C 1
ATOM 718 O O . SER A 1 88 ? -0.788 8.239 -15.453 1.00 88.38 88 SER A O 1
ATOM 720 N N . MET A 1 89 ? 0.722 6.863 -14.539 1.00 85.31 89 MET A N 1
ATOM 721 C CA . MET A 1 89 ? 0.935 7.620 -13.295 1.00 85.31 89 MET A CA 1
ATOM 722 C C . MET A 1 89 ? 2.246 8.418 -13.287 1.00 85.31 89 MET A C 1
ATOM 724 O O . MET A 1 89 ? 2.492 9.200 -12.368 1.00 85.31 89 MET A O 1
ATOM 728 N N . ILE A 1 90 ? 3.101 8.231 -14.295 1.00 85.12 90 ILE A N 1
ATOM 729 C CA . ILE A 1 90 ? 4.497 8.687 -14.267 1.00 85.12 90 ILE A CA 1
ATOM 730 C C . ILE A 1 90 ? 4.662 10.208 -14.409 1.00 85.12 90 ILE A C 1
ATOM 732 O O . ILE A 1 90 ? 5.690 10.774 -14.029 1.00 85.12 90 ILE A O 1
ATOM 736 N N . GLU A 1 91 ? 3.657 10.888 -14.961 1.00 82.38 91 GLU A N 1
ATOM 737 C CA . GLU A 1 91 ? 3.722 12.303 -15.334 1.00 82.38 91 GLU A CA 1
ATOM 738 C C . GLU A 1 91 ? 3.975 13.207 -14.121 1.00 82.38 91 GLU A C 1
ATOM 740 O O . GLU A 1 91 ? 4.958 13.956 -14.087 1.00 82.38 91 GLU A O 1
ATOM 745 N N . HIS A 1 92 ? 3.172 13.039 -13.072 1.00 80.06 92 HIS A N 1
ATOM 746 C CA . HIS A 1 92 ? 3.206 13.874 -11.867 1.00 80.06 92 HIS A CA 1
ATOM 747 C C . HIS A 1 92 ? 4.173 13.382 -10.784 1.00 80.06 92 HIS A C 1
ATOM 749 O O . HIS A 1 92 ? 4.186 13.926 -9.682 1.00 80.06 92 HIS A O 1
ATOM 755 N N . LYS A 1 93 ? 4.965 12.343 -11.063 1.00 84.94 93 LYS A N 1
ATOM 756 C CA . LYS A 1 93 ? 5.816 11.690 -10.064 1.00 84.94 93 LYS A CA 1
ATOM 757 C C . LYS A 1 93 ? 7.296 11.959 -10.293 1.00 84.94 93 LYS A C 1
ATOM 759 O O . LYS A 1 93 ? 7.750 12.137 -11.430 1.00 84.94 93 LYS A O 1
ATOM 764 N N . SER A 1 94 ? 8.042 12.010 -9.198 1.00 87.38 94 SER A N 1
ATOM 765 C CA . SER A 1 94 ? 9.474 12.286 -9.173 1.00 87.38 94 SER A CA 1
ATOM 766 C C . SER A 1 94 ? 10.274 11.014 -8.892 1.00 87.38 94 SER A C 1
ATOM 768 O O . SER A 1 94 ? 9.737 10.007 -8.439 1.00 87.38 94 SER A O 1
ATOM 770 N N . PHE A 1 95 ? 11.583 11.064 -9.138 1.00 87.06 95 PHE A N 1
ATOM 771 C CA . PHE A 1 95 ? 12.473 9.981 -8.718 1.00 87.06 95 PHE A CA 1
ATOM 772 C C . PHE A 1 95 ? 12.573 9.878 -7.186 1.00 87.06 95 PHE A C 1
ATOM 774 O O . PHE A 1 95 ? 12.829 8.798 -6.658 1.00 87.06 95 PHE A O 1
ATOM 781 N N . ASP A 1 96 ? 12.362 10.987 -6.468 1.00 88.00 96 ASP A N 1
ATOM 782 C CA . ASP A 1 96 ? 12.465 11.019 -5.008 1.00 88.00 96 ASP A CA 1
ATOM 783 C C . ASP A 1 96 ? 11.435 10.104 -4.343 1.00 88.00 96 ASP A C 1
ATOM 785 O O . ASP A 1 96 ? 11.754 9.454 -3.352 1.00 88.00 96 ASP A O 1
ATOM 789 N N . ASP A 1 97 ? 10.261 9.958 -4.958 1.00 86.75 97 ASP A N 1
ATOM 790 C CA . ASP A 1 97 ? 9.193 9.072 -4.490 1.00 86.75 97 ASP A CA 1
ATOM 791 C C . ASP A 1 97 ? 9.576 7.574 -4.544 1.00 86.75 97 ASP A C 1
ATOM 793 O O . ASP A 1 97 ? 8.971 6.745 -3.865 1.00 86.75 97 ASP A O 1
ATOM 797 N N . LEU A 1 98 ? 10.584 7.209 -5.349 1.00 88.75 98 LEU A N 1
ATOM 798 C CA . LEU A 1 98 ? 11.025 5.824 -5.550 1.00 88.75 98 LEU A CA 1
ATOM 799 C C . LEU A 1 98 ? 12.243 5.451 -4.684 1.00 88.75 98 LEU A C 1
ATOM 801 O O . LEU A 1 98 ? 12.542 4.266 -4.536 1.00 88.75 98 LEU A O 1
ATOM 805 N N . LYS A 1 99 ? 12.943 6.429 -4.090 1.00 88.94 99 LYS A N 1
ATOM 806 C CA . LYS A 1 99 ? 14.224 6.228 -3.380 1.00 88.94 99 LYS A CA 1
ATOM 807 C C . LYS A 1 99 ? 14.171 5.120 -2.334 1.00 88.94 99 LYS A C 1
ATOM 809 O O . LYS A 1 99 ? 15.000 4.214 -2.368 1.00 88.94 99 LYS A O 1
ATOM 814 N N . ASP A 1 100 ? 13.169 5.152 -1.462 1.00 89.00 100 ASP A N 1
ATOM 815 C CA . ASP A 1 100 ? 13.033 4.168 -0.382 1.00 89.00 100 ASP A CA 1
ATOM 816 C C . ASP A 1 100 ? 12.817 2.749 -0.923 1.00 89.00 100 ASP A C 1
ATOM 818 O O . ASP A 1 100 ? 13.299 1.771 -0.357 1.00 89.00 100 ASP A O 1
ATOM 822 N N . SER A 1 101 ? 12.130 2.627 -2.061 1.00 88.75 101 SER A N 1
ATOM 823 C CA . SER A 1 101 ? 11.895 1.335 -2.719 1.00 88.75 101 SER A CA 1
ATOM 824 C C . SER A 1 101 ? 13.137 0.813 -3.421 1.00 88.75 101 SER A C 1
ATOM 826 O O . SER A 1 101 ? 13.367 -0.391 -3.429 1.00 88.75 101 SER A O 1
ATOM 828 N N . ILE A 1 102 ? 13.958 1.705 -3.976 1.00 89.69 102 ILE A N 1
ATOM 829 C CA . ILE A 1 102 ? 15.241 1.342 -4.583 1.00 89.69 102 ILE A CA 1
ATOM 830 C C . ILE A 1 102 ? 16.180 0.802 -3.517 1.00 89.69 102 ILE A C 1
ATOM 832 O O . ILE A 1 102 ? 16.750 -0.260 -3.723 1.00 89.69 102 ILE A O 1
ATOM 836 N N . ILE A 1 103 ? 16.290 1.486 -2.374 1.00 90.88 103 ILE A N 1
ATOM 837 C CA . ILE A 1 103 ? 17.101 1.019 -1.240 1.00 90.88 103 ILE A CA 1
ATOM 838 C C . ILE A 1 103 ? 16.591 -0.345 -0.760 1.00 90.88 103 ILE A C 1
ATOM 840 O O . ILE A 1 103 ? 17.372 -1.262 -0.527 1.00 90.88 103 ILE A O 1
ATOM 844 N N . PHE A 1 104 ? 15.271 -0.511 -0.654 1.00 90.31 104 PHE A N 1
ATOM 845 C CA . PHE A 1 104 ? 14.679 -1.763 -0.189 1.00 90.31 104 PHE A CA 1
ATOM 846 C C . PHE A 1 104 ? 14.908 -2.945 -1.150 1.00 90.31 104 PHE A C 1
ATOM 848 O O . PHE A 1 104 ? 15.156 -4.064 -0.703 1.00 90.31 104 PHE A O 1
ATOM 855 N N . TYR A 1 105 ? 14.839 -2.711 -2.464 1.00 89.81 105 TYR A N 1
ATOM 856 C CA . TYR A 1 105 ? 15.003 -3.747 -3.490 1.00 89.81 105 TYR A CA 1
ATOM 857 C C . TYR A 1 105 ? 16.403 -3.786 -4.124 1.00 89.81 105 TYR A C 1
ATOM 859 O O . TYR A 1 105 ? 16.598 -4.525 -5.087 1.00 89.81 105 TYR A O 1
ATOM 867 N N . GLU A 1 106 ? 17.380 -3.050 -3.587 1.00 91.31 106 GLU A N 1
ATOM 868 C CA . GLU A 1 106 ? 18.715 -2.859 -4.176 1.00 91.31 106 GLU A CA 1
ATOM 869 C C . GLU A 1 106 ? 19.401 -4.182 -4.533 1.00 91.31 106 GLU A C 1
ATOM 871 O O . GLU A 1 106 ? 19.940 -4.329 -5.627 1.00 91.31 106 GLU A O 1
ATOM 876 N N . ALA A 1 107 ? 19.292 -5.182 -3.655 1.00 91.75 107 ALA A N 1
ATOM 877 C CA . ALA A 1 107 ? 19.887 -6.505 -3.839 1.00 91.75 107 ALA A CA 1
ATOM 878 C C . ALA A 1 107 ? 19.355 -7.280 -5.061 1.00 91.75 107 ALA A C 1
ATOM 880 O O . ALA A 1 107 ? 20.006 -8.216 -5.523 1.00 91.75 107 ALA A O 1
ATOM 881 N N . TYR A 1 108 ? 18.177 -6.921 -5.575 1.00 89.69 108 TYR A N 1
ATOM 882 C CA . TYR A 1 108 ? 17.558 -7.563 -6.737 1.00 89.69 108 TYR A CA 1
ATOM 883 C C . TYR A 1 108 ? 17.818 -6.803 -8.040 1.00 89.69 108 TYR A C 1
ATOM 885 O O . TYR A 1 108 ? 17.530 -7.324 -9.119 1.00 89.69 108 TYR A O 1
ATOM 893 N N . LEU A 1 109 ? 18.329 -5.573 -7.964 1.00 91.75 109 LEU A N 1
ATOM 894 C CA . LEU A 1 109 ? 18.535 -4.728 -9.132 1.00 91.75 109 LEU A CA 1
ATOM 895 C C . LEU A 1 109 ? 19.837 -5.111 -9.859 1.00 91.75 109 LEU A C 1
ATOM 897 O O . LEU A 1 109 ? 20.886 -5.200 -9.223 1.00 91.75 109 LEU A O 1
ATOM 901 N N . PRO A 1 110 ? 19.812 -5.286 -11.194 1.00 91.00 110 PRO A N 1
ATOM 902 C CA . PRO A 1 110 ? 21.012 -5.603 -11.970 1.00 91.00 110 PRO A CA 1
ATOM 903 C C . PRO A 1 110 ? 22.100 -4.528 -11.897 1.00 91.00 110 PRO A C 1
ATOM 905 O O . PRO A 1 110 ? 23.291 -4.830 -11.953 1.00 91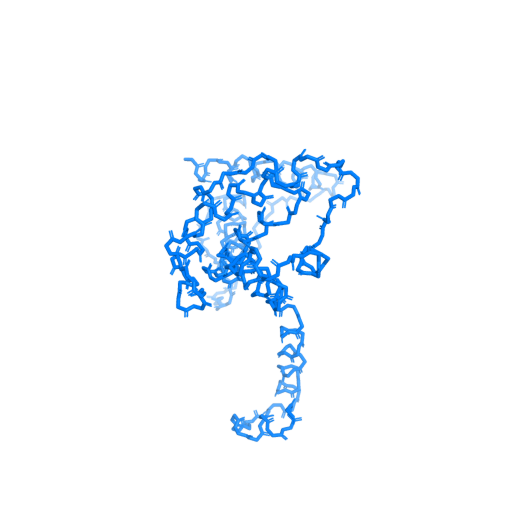.00 110 PRO A O 1
ATOM 908 N N . SER A 1 111 ? 21.712 -3.253 -11.852 1.00 91.38 111 SER A N 1
ATOM 909 C CA . SER A 1 111 ? 22.638 -2.116 -11.838 1.00 91.38 111 SER A CA 1
ATOM 910 C C . SER A 1 111 ? 22.020 -0.931 -11.084 1.00 91.38 111 SER A C 1
ATOM 912 O O . SER A 1 111 ? 21.602 0.043 -11.719 1.00 91.38 111 SER A O 1
ATOM 914 N N . PRO A 1 112 ? 21.974 -0.980 -9.736 1.00 88.25 112 PRO A N 1
ATOM 915 C CA . PRO A 1 112 ? 21.290 0.020 -8.913 1.00 88.25 112 PRO A CA 1
ATOM 916 C C . PRO A 1 112 ? 21.777 1.452 -9.157 1.00 88.25 112 PRO A C 1
ATOM 918 O O . PRO A 1 112 ? 20.990 2.390 -9.121 1.00 88.25 112 PRO A O 1
ATOM 921 N N . HIS A 1 113 ? 23.064 1.637 -9.461 1.00 87.94 113 HIS A N 1
ATOM 922 C CA . HIS A 1 113 ? 23.654 2.963 -9.665 1.00 87.94 113 HIS A CA 1
ATOM 923 C C . HIS A 1 113 ? 23.127 3.707 -10.902 1.00 87.94 113 HIS A C 1
ATOM 925 O O . HIS A 1 113 ? 23.194 4.929 -10.923 1.00 87.94 113 HIS A O 1
ATOM 931 N N . LEU A 1 114 ? 22.601 2.992 -11.905 1.00 90.50 114 LEU A N 1
ATOM 932 C CA . LEU A 1 114 ? 22.110 3.561 -13.172 1.00 90.50 114 LEU A CA 1
ATOM 933 C C . LEU A 1 114 ? 20.594 3.813 -13.181 1.00 90.50 114 LEU A C 1
ATOM 935 O O . LEU A 1 114 ? 20.028 4.279 -14.173 1.00 90.50 114 LEU A O 1
ATOM 939 N N . ILE A 1 115 ? 19.902 3.469 -12.094 1.00 91.69 115 ILE A N 1
ATOM 940 C CA . ILE A 1 115 ? 18.439 3.491 -12.051 1.00 91.69 115 ILE A CA 1
ATOM 941 C C . ILE A 1 115 ? 17.864 4.902 -12.197 1.00 91.69 115 ILE A C 1
ATOM 943 O O . ILE A 1 115 ? 16.754 5.075 -12.700 1.00 91.69 115 ILE A O 1
ATOM 947 N N . LYS A 1 116 ? 18.606 5.925 -11.765 1.00 91.19 116 LYS A N 1
ATOM 948 C CA . LYS A 1 116 ? 18.159 7.314 -11.839 1.00 91.19 116 LYS A CA 1
ATOM 949 C C . LYS A 1 116 ? 18.102 7.776 -13.290 1.00 91.19 116 LYS A C 1
ATOM 951 O O . LYS A 1 116 ? 17.106 8.359 -13.711 1.00 91.19 116 LYS A O 1
ATOM 956 N N . GLU A 1 117 ? 19.148 7.497 -14.054 1.00 91.81 117 GLU A N 1
ATOM 957 C CA . GLU A 1 117 ? 19.251 7.802 -15.478 1.00 91.81 117 GLU A CA 1
ATOM 958 C C . GLU A 1 117 ? 18.217 6.994 -16.268 1.00 91.81 117 GLU A C 1
ATOM 960 O O . GLU A 1 117 ? 17.507 7.541 -17.116 1.00 91.81 117 GLU A O 1
ATOM 965 N N . GLU A 1 118 ? 18.076 5.712 -15.927 1.00 93.19 118 GLU A N 1
ATOM 966 C CA . GLU A 1 118 ? 17.093 4.806 -16.514 1.00 93.19 118 GLU A CA 1
ATOM 967 C C . GLU A 1 118 ? 15.658 5.309 -16.290 1.00 93.19 118 GLU A C 1
ATOM 969 O O . GLU A 1 118 ? 14.870 5.365 -17.236 1.00 93.19 118 GLU A O 1
ATOM 974 N N . PHE A 1 119 ? 15.332 5.762 -15.074 1.00 92.50 119 PHE A N 1
ATOM 975 C CA . PHE A 1 119 ? 14.027 6.335 -14.735 1.00 92.50 119 PHE A CA 1
ATOM 976 C C . PHE A 1 119 ? 13.719 7.587 -15.554 1.00 92.50 119 PHE A C 1
ATOM 978 O O . PHE A 1 119 ? 12.619 7.713 -16.091 1.00 92.50 119 PHE A O 1
ATOM 985 N N . GLN A 1 120 ? 14.680 8.504 -15.696 1.00 92.06 120 GLN A N 1
ATOM 986 C CA . GLN A 1 120 ? 14.479 9.719 -16.493 1.00 92.06 120 GLN A CA 1
ATOM 987 C C . GLN A 1 120 ? 14.245 9.391 -17.970 1.00 92.06 120 GLN A C 1
ATOM 989 O O . GLN A 1 120 ? 13.366 9.973 -18.611 1.00 92.06 120 GLN A O 1
ATOM 994 N N . LEU A 1 121 ? 14.993 8.427 -18.514 1.00 92.38 121 LEU A N 1
ATOM 995 C CA . LEU A 1 121 ? 14.814 7.976 -19.889 1.00 92.38 121 LEU A CA 1
ATOM 996 C C . LEU A 1 121 ? 13.452 7.300 -20.088 1.00 92.38 121 LEU A C 1
ATOM 998 O O . LEU A 1 121 ? 12.764 7.592 -21.066 1.00 92.38 121 LEU A O 1
ATOM 1002 N N . TYR A 1 122 ? 13.051 6.441 -19.155 1.00 92.75 122 TYR A N 1
ATOM 1003 C CA . TYR A 1 122 ? 11.766 5.748 -19.170 1.00 92.75 122 TYR A CA 1
ATOM 1004 C C . TYR A 1 122 ? 10.593 6.726 -19.051 1.00 92.75 122 TYR A C 1
ATOM 1006 O O . TYR A 1 122 ? 9.654 6.655 -19.844 1.00 92.75 122 TYR A O 1
ATOM 1014 N N . LYS A 1 123 ? 10.677 7.705 -18.141 1.00 92.12 123 LYS A N 1
ATOM 1015 C CA . LYS A 1 123 ? 9.696 8.791 -18.024 1.00 92.12 123 LYS A CA 1
ATOM 1016 C C . LYS A 1 123 ? 9.574 9.558 -19.338 1.00 92.12 123 LYS A C 1
ATOM 1018 O O . LYS A 1 123 ? 8.472 9.727 -19.845 1.00 92.12 123 LYS A O 1
ATOM 1023 N N . ARG A 1 124 ? 10.698 9.959 -19.936 1.00 91.62 124 ARG A N 1
ATOM 1024 C CA . ARG A 1 124 ? 10.707 10.670 -21.223 1.00 91.62 124 ARG A CA 1
ATOM 1025 C C . ARG A 1 124 ? 10.108 9.840 -22.360 1.00 91.62 124 ARG A C 1
ATOM 1027 O O . ARG A 1 124 ? 9.367 10.391 -23.164 1.00 91.62 124 ARG A O 1
ATOM 1034 N N . LYS A 1 125 ? 10.393 8.533 -22.416 1.00 91.88 125 LYS A N 1
ATOM 1035 C CA . LYS A 1 125 ? 9.807 7.617 -23.406 1.00 91.88 125 LYS A CA 1
ATOM 1036 C C . LYS A 1 125 ? 8.277 7.683 -23.363 1.00 91.88 125 LYS A C 1
ATOM 1038 O O . LYS A 1 125 ? 7.665 7.949 -24.388 1.00 91.88 125 LYS A O 1
ATOM 1043 N N . TRP A 1 126 ? 7.676 7.490 -22.189 1.00 91.50 126 TRP A N 1
ATOM 1044 C CA . TRP A 1 126 ? 6.215 7.448 -22.053 1.00 91.50 126 TRP A CA 1
ATOM 1045 C C . TRP A 1 126 ? 5.543 8.817 -22.145 1.00 91.50 126 TRP A C 1
ATOM 1047 O O . TRP A 1 126 ? 4.401 8.895 -22.585 1.00 91.50 126 TRP A O 1
ATOM 1057 N N . LEU A 1 127 ? 6.239 9.898 -21.786 1.00 90.00 127 LEU A N 1
ATOM 1058 C CA . LEU A 1 127 ? 5.734 11.258 -22.001 1.00 90.00 127 LEU A CA 1
ATOM 1059 C C . LEU A 1 127 ? 5.646 11.634 -23.486 1.00 90.00 127 LEU A C 1
ATOM 1061 O O . LEU A 1 127 ? 4.805 12.453 -23.841 1.00 90.00 127 LEU A O 1
ATOM 1065 N N . ASN A 1 128 ? 6.472 11.027 -24.343 1.00 90.75 128 ASN A N 1
ATOM 1066 C CA . ASN A 1 128 ? 6.386 11.205 -25.794 1.00 90.75 128 ASN A CA 1
ATOM 1067 C C . ASN A 1 128 ? 5.255 10.382 -26.436 1.00 90.75 128 ASN A C 1
ATOM 1069 O O . ASN A 1 128 ? 4.916 10.623 -27.591 1.00 90.75 128 ASN A O 1
ATOM 1073 N N . GLU A 1 129 ? 4.695 9.407 -25.717 1.00 89.00 129 GLU A N 1
ATOM 1074 C CA . GLU A 1 129 ? 3.543 8.624 -26.163 1.00 89.00 129 GLU A CA 1
ATOM 1075 C C . GLU A 1 129 ? 2.231 9.272 -25.692 1.00 89.00 129 GLU A C 1
ATOM 1077 O O . GLU A 1 129 ? 2.175 9.941 -24.645 1.00 89.00 129 GLU A O 1
ATOM 1082 N N . ALA A 1 130 ? 1.163 9.067 -26.470 1.00 88.94 130 ALA A N 1
ATOM 1083 C CA . ALA A 1 130 ? -0.160 9.572 -26.134 1.00 88.94 130 ALA A CA 1
ATOM 1084 C C . ALA A 1 130 ? -0.639 8.968 -24.798 1.00 88.94 130 ALA A C 1
ATOM 1086 O O . ALA A 1 130 ? -0.400 7.784 -24.549 1.00 88.94 130 ALA A O 1
ATOM 1087 N N . PRO A 1 131 ? -1.330 9.733 -23.929 1.00 86.12 131 PRO A N 1
ATOM 1088 C CA . PRO A 1 131 ? -1.799 9.234 -22.633 1.00 86.12 131 PRO A CA 1
ATOM 1089 C C . PRO A 1 131 ? -2.670 7.974 -22.724 1.00 86.12 131 PRO A C 1
ATOM 1091 O O . PRO A 1 131 ? -2.641 7.151 -21.816 1.00 86.12 131 PRO A O 1
ATOM 1094 N N . GLU A 1 132 ? -3.413 7.821 -23.821 1.00 87.19 132 GLU A N 1
ATOM 1095 C CA . GLU A 1 132 ? -4.312 6.691 -24.097 1.00 87.19 132 GLU A CA 1
ATOM 1096 C C . GLU A 1 132 ? -3.556 5.382 -24.372 1.00 87.19 132 GLU A C 1
ATOM 1098 O O . GLU A 1 132 ? -4.033 4.304 -24.023 1.00 87.19 132 GLU A O 1
ATOM 1103 N N . ASP A 1 133 ? -2.350 5.473 -24.936 1.00 87.69 133 ASP A N 1
ATOM 1104 C CA . ASP A 1 133 ? -1.513 4.315 -25.259 1.00 87.69 133 ASP A CA 1
ATOM 1105 C C . ASP A 1 133 ? -0.674 3.844 -24.063 1.00 87.69 133 ASP A C 1
ATOM 1107 O O . ASP A 1 133 ? -0.104 2.742 -24.083 1.00 87.69 133 ASP A O 1
ATOM 1111 N N . ARG A 1 134 ? -0.598 4.662 -23.003 1.00 90.62 134 ARG A N 1
ATOM 1112 C CA . ARG A 1 134 ? 0.188 4.375 -21.802 1.00 90.62 134 ARG A CA 1
ATOM 1113 C C . ARG A 1 134 ? -0.453 3.234 -21.006 1.00 90.62 134 ARG A C 1
ATOM 1115 O O . ARG A 1 134 ? -1.624 3.312 -20.638 1.00 90.62 134 ARG A O 1
ATOM 1122 N N . PRO A 1 135 ? 0.323 2.199 -20.643 1.00 90.69 135 PRO A N 1
ATOM 1123 C CA . PRO A 1 135 ? -0.150 1.142 -19.761 1.00 90.69 135 PRO A CA 1
ATOM 1124 C C . PRO A 1 135 ? -0.695 1.694 -18.444 1.00 90.69 135 PRO A C 1
ATOM 1126 O O . PRO A 1 135 ? -0.034 2.489 -17.771 1.00 90.69 135 PRO A O 1
ATOM 1129 N N . ASN A 1 136 ? -1.886 1.226 -18.074 1.00 90.44 136 ASN A N 1
ATOM 1130 C CA . ASN A 1 136 ? -2.583 1.588 -16.839 1.00 90.44 136 ASN A CA 1
ATOM 1131 C C . ASN A 1 136 ? -2.432 0.536 -15.727 1.00 90.44 136 ASN A C 1
ATOM 1133 O O . ASN A 1 136 ? -2.915 0.735 -14.614 1.00 90.44 136 ASN A O 1
ATOM 1137 N N . ASN A 1 137 ? -1.770 -0.585 -16.018 1.00 89.00 137 ASN A N 1
ATOM 1138 C CA . ASN A 1 137 ? -1.533 -1.661 -15.070 1.00 89.00 137 ASN A CA 1
ATOM 1139 C C . ASN A 1 137 ? -0.062 -2.113 -15.095 1.00 89.00 137 ASN A C 1
ATOM 1141 O O . ASN A 1 137 ? 0.676 -1.885 -16.057 1.00 89.00 137 ASN A O 1
ATOM 1145 N N . ALA A 1 138 ? 0.360 -2.761 -14.009 1.00 87.56 138 ALA A N 1
ATOM 1146 C CA . ALA A 1 138 ? 1.735 -3.220 -13.825 1.00 87.56 138 ALA A CA 1
ATOM 1147 C C . ALA A 1 138 ? 2.164 -4.305 -14.823 1.00 87.56 138 ALA A C 1
ATOM 1149 O O . ALA A 1 138 ? 3.325 -4.349 -15.222 1.00 87.56 138 ALA A O 1
ATOM 1150 N N . ILE A 1 139 ? 1.236 -5.179 -15.217 1.00 89.56 139 ILE A N 1
ATOM 1151 C CA . ILE A 1 139 ? 1.515 -6.335 -16.074 1.00 89.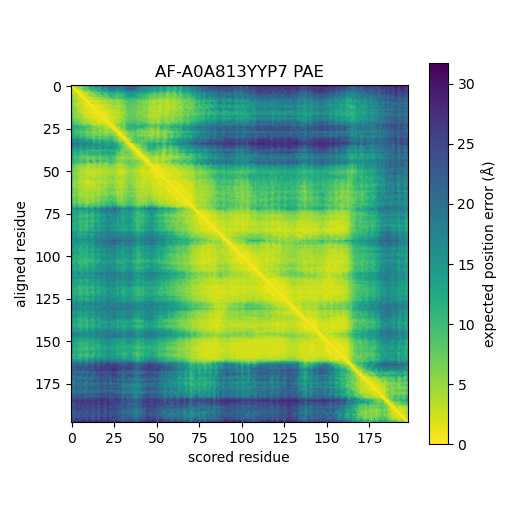56 139 ILE A CA 1
ATOM 1152 C C . ILE A 1 139 ? 1.807 -5.862 -17.502 1.00 89.56 139 ILE A C 1
ATOM 1154 O O . ILE A 1 139 ? 2.837 -6.209 -18.071 1.00 89.56 139 ILE A O 1
ATOM 1158 N N . ASP A 1 140 ? 0.967 -4.994 -18.052 1.00 91.25 140 ASP A N 1
ATOM 1159 C CA . ASP A 1 140 ? 1.140 -4.378 -19.364 1.00 91.25 140 ASP A CA 1
ATOM 1160 C C . ASP A 1 140 ? 2.372 -3.478 -19.392 1.00 91.25 140 ASP A C 1
ATOM 1162 O O . ASP A 1 140 ? 3.123 -3.495 -20.371 1.00 91.25 140 ASP A O 1
ATOM 1166 N N . ALA A 1 141 ? 2.627 -2.732 -18.309 1.00 91.38 141 ALA A N 1
ATOM 1167 C CA . ALA A 1 141 ? 3.857 -1.961 -18.158 1.00 91.38 141 ALA A CA 1
ATOM 1168 C C . ALA A 1 141 ? 5.090 -2.876 -18.212 1.00 91.38 141 ALA A C 1
ATOM 1170 O O . ALA A 1 141 ? 6.039 -2.578 -18.935 1.00 91.38 141 ALA A O 1
ATOM 1171 N N . TYR A 1 142 ? 5.066 -4.017 -17.515 1.00 92.69 142 TYR A N 1
ATOM 1172 C CA . TYR A 1 142 ? 6.141 -5.011 -17.536 1.00 92.69 142 TYR A CA 1
ATOM 1173 C C . TYR A 1 142 ? 6.344 -5.635 -18.926 1.00 92.69 142 TYR A C 1
ATOM 1175 O O . TYR A 1 142 ? 7.479 -5.728 -19.402 1.00 92.69 142 TYR A O 1
ATOM 1183 N N . VAL A 1 143 ? 5.260 -6.024 -19.605 1.00 91.50 143 VAL A N 1
ATOM 1184 C CA . VAL A 1 143 ? 5.299 -6.646 -20.941 1.00 91.50 143 VAL A CA 1
ATOM 1185 C C . VAL A 1 143 ? 5.850 -5.677 -21.987 1.00 91.50 143 VAL A C 1
ATOM 1187 O O . VAL A 1 143 ? 6.700 -6.054 -22.792 1.00 91.50 143 VAL A O 1
ATOM 1190 N N . ARG A 1 144 ? 5.423 -4.410 -21.952 1.00 90.31 144 ARG A N 1
ATOM 1191 C CA . ARG A 1 144 ? 5.890 -3.357 -22.872 1.00 90.31 144 ARG A CA 1
ATOM 1192 C C . ARG A 1 144 ? 7.233 -2.741 -22.464 1.00 90.31 144 ARG A C 1
ATOM 1194 O O . ARG A 1 144 ? 7.771 -1.890 -23.181 1.00 90.31 144 ARG A O 1
ATOM 1201 N N . CYS A 1 145 ? 7.796 -3.155 -21.329 1.00 90.38 145 CYS A N 1
ATOM 1202 C CA . CYS A 1 145 ? 9.118 -2.735 -20.892 1.00 90.38 145 CYS A CA 1
ATOM 1203 C C . CYS A 1 145 ? 10.208 -3.562 -21.593 1.00 90.38 145 CYS A C 1
ATOM 1205 O O . CYS A 1 145 ? 10.295 -4.792 -21.462 1.00 90.38 145 CYS A O 1
ATOM 1207 N N . ASN A 1 146 ? 11.077 -2.869 -22.331 1.00 90.50 146 ASN A N 1
ATOM 1208 C CA . ASN A 1 146 ? 12.225 -3.492 -22.975 1.00 90.50 146 ASN A CA 1
ATOM 1209 C C . ASN A 1 146 ? 13.339 -3.720 -21.941 1.00 90.50 146 ASN A C 1
ATOM 1211 O O . ASN A 1 146 ? 13.956 -2.767 -21.475 1.00 90.50 146 ASN A O 1
ATOM 1215 N N . GLY A 1 147 ? 13.614 -4.988 -21.622 1.00 86.50 147 GLY A N 1
ATOM 1216 C CA . GLY A 1 147 ? 14.602 -5.371 -20.607 1.00 86.50 147 GLY A CA 1
ATOM 1217 C C . GLY A 1 147 ? 16.057 -5.096 -20.986 1.00 86.50 147 GLY A C 1
ATOM 1218 O O . GLY A 1 147 ? 16.911 -5.121 -20.111 1.00 86.50 147 GLY A O 1
ATOM 1219 N N . THR A 1 148 ? 16.348 -4.822 -22.260 1.00 87.25 148 THR A N 1
ATOM 1220 C CA . THR A 1 148 ? 17.696 -4.452 -22.713 1.00 87.25 148 THR A CA 1
ATOM 1221 C C . THR A 1 148 ? 18.002 -2.985 -22.422 1.00 87.25 148 THR A C 1
ATOM 1223 O O . THR A 1 148 ? 19.115 -2.660 -22.029 1.00 87.25 148 THR A O 1
ATOM 1226 N N . PHE A 1 149 ? 17.016 -2.101 -22.602 1.00 88.19 149 PHE A N 1
ATOM 1227 C CA . PHE A 1 149 ? 17.179 -0.665 -22.348 1.00 88.19 149 PHE A CA 1
ATOM 1228 C C . PHE A 1 149 ? 16.835 -0.273 -20.913 1.00 88.19 149 PHE A C 1
ATOM 1230 O O . PHE A 1 149 ? 17.401 0.687 -20.398 1.00 88.19 149 PHE A O 1
ATOM 1237 N N . PHE A 1 150 ? 15.909 -1.001 -20.285 1.00 92.62 150 PHE A N 1
ATOM 1238 C CA . PHE A 1 150 ? 15.394 -0.697 -18.954 1.00 92.62 150 PHE A CA 1
ATOM 1239 C C . PHE A 1 150 ? 15.449 -1.930 -18.025 1.00 92.62 150 PHE A C 1
ATOM 1241 O O . PHE A 1 150 ? 14.402 -2.449 -17.616 1.00 92.62 150 PHE A O 1
ATOM 1248 N N . PRO A 1 151 ? 16.649 -2.467 -17.728 1.00 92.88 151 PRO A N 1
ATOM 1249 C CA . PRO A 1 151 ? 16.797 -3.680 -16.929 1.00 92.88 151 PRO A CA 1
ATOM 1250 C C . PRO A 1 151 ? 16.337 -3.507 -15.472 1.00 92.88 151 PRO A C 1
ATOM 1252 O O . PRO A 1 151 ? 15.648 -4.388 -14.956 1.00 92.88 151 PRO A O 1
ATOM 1255 N N . ASN A 1 152 ? 16.656 -2.392 -14.802 1.00 93.19 152 ASN A N 1
ATOM 1256 C CA . ASN A 1 152 ? 16.282 -2.190 -13.398 1.00 93.19 152 ASN A CA 1
ATOM 1257 C C . ASN A 1 152 ? 14.778 -1.935 -13.254 1.00 93.19 152 ASN A C 1
ATOM 1259 O O . ASN A 1 152 ? 14.124 -2.512 -12.385 1.00 93.19 152 ASN A O 1
ATOM 1263 N N . ILE A 1 153 ? 14.208 -1.107 -14.131 1.00 93.19 153 ILE A N 1
ATOM 1264 C CA . ILE A 1 153 ? 12.773 -0.800 -14.138 1.00 93.19 153 ILE A CA 1
ATOM 1265 C C . ILE A 1 153 ? 11.969 -2.056 -14.446 1.00 93.19 153 ILE A C 1
ATOM 1267 O O . ILE A 1 153 ? 10.931 -2.281 -13.825 1.00 93.19 153 ILE A O 1
ATOM 1271 N N . LYS A 1 154 ? 12.445 -2.911 -15.361 1.00 93.50 154 LYS A N 1
ATOM 1272 C CA . LYS A 1 154 ? 11.783 -4.185 -15.65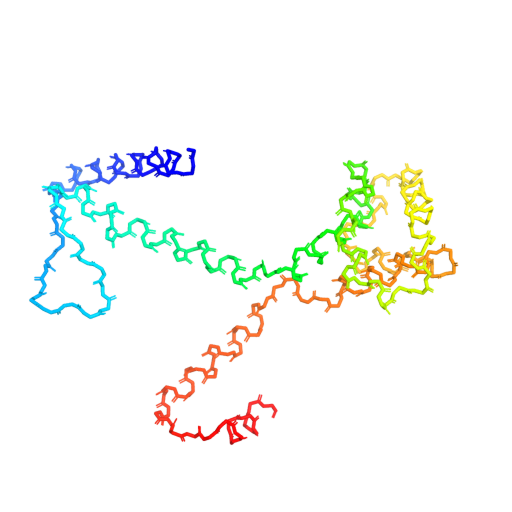1 1.00 93.50 154 LYS A CA 1
ATOM 1273 C C . LYS A 1 154 ? 11.742 -5.098 -14.429 1.00 93.50 154 LYS A C 1
ATOM 1275 O O . LYS A 1 154 ? 10.693 -5.682 -14.171 1.00 93.50 154 LYS A O 1
ATOM 1280 N N . VAL A 1 155 ? 12.831 -5.189 -13.665 1.00 92.62 155 VAL A N 1
ATOM 1281 C CA . VAL A 1 155 ? 12.859 -5.965 -12.415 1.00 92.62 155 VAL A CA 1
ATOM 1282 C C . VAL A 1 155 ? 11.913 -5.369 -11.373 1.00 92.62 155 VAL A C 1
ATOM 1284 O O . VAL A 1 155 ? 11.137 -6.109 -10.777 1.00 92.62 155 VAL A O 1
ATOM 1287 N N . LEU A 1 156 ? 11.893 -4.046 -11.194 1.00 91.94 156 LEU A N 1
ATOM 1288 C CA . LEU A 1 156 ? 10.961 -3.396 -10.264 1.00 91.94 156 LEU A CA 1
ATOM 1289 C C . LEU A 1 156 ? 9.497 -3.632 -10.648 1.00 91.94 156 LEU A C 1
ATOM 1291 O O . LEU A 1 156 ? 8.692 -4.008 -9.798 1.00 91.94 156 LEU A O 1
ATOM 1295 N N . LEU A 1 157 ? 9.154 -3.481 -11.929 1.00 92.12 157 LEU A N 1
ATOM 1296 C CA . LEU A 1 157 ? 7.817 -3.791 -12.438 1.00 92.12 157 LEU A CA 1
ATOM 1297 C C . LEU A 1 157 ? 7.465 -5.268 -12.236 1.00 92.12 157 LEU A C 1
ATOM 1299 O O . LEU A 1 157 ? 6.325 -5.575 -11.901 1.00 92.12 157 LEU A O 1
ATOM 1303 N N . GLN A 1 158 ? 8.432 -6.176 -12.390 1.00 91.25 158 GLN A N 1
ATOM 1304 C CA . GLN A 1 158 ? 8.235 -7.600 -12.131 1.00 91.25 158 GLN A CA 1
ATOM 1305 C C . GLN A 1 158 ? 7.950 -7.874 -10.656 1.00 91.25 158 GLN A C 1
ATOM 1307 O O . GLN A 1 158 ? 7.003 -8.591 -10.342 1.00 91.25 158 GLN A O 1
ATOM 1312 N N . ILE A 1 159 ? 8.747 -7.296 -9.753 1.00 88.94 159 ILE A N 1
ATOM 1313 C CA . ILE A 1 159 ? 8.537 -7.395 -8.307 1.00 88.94 159 ILE A CA 1
ATOM 1314 C C . ILE A 1 159 ? 7.129 -6.898 -7.985 1.00 88.94 159 ILE A C 1
ATOM 1316 O O . ILE A 1 159 ? 6.347 -7.630 -7.390 1.00 88.94 159 ILE A O 1
ATOM 1320 N N . TYR A 1 160 ? 6.756 -5.711 -8.459 1.00 88.69 160 TYR A N 1
ATOM 1321 C CA . TYR A 1 160 ? 5.433 -5.152 -8.205 1.00 88.69 160 TYR A CA 1
ATOM 1322 C C . TYR A 1 160 ? 4.291 -6.011 -8.773 1.00 88.69 160 TYR A C 1
ATOM 1324 O O . TYR A 1 160 ? 3.301 -6.236 -8.083 1.00 88.69 160 TYR A O 1
ATOM 1332 N N . ALA A 1 161 ? 4.438 -6.548 -9.988 1.00 87.12 161 ALA A N 1
ATOM 1333 C CA . ALA A 1 161 ? 3.430 -7.402 -10.619 1.00 87.12 161 ALA A CA 1
ATOM 1334 C C . ALA A 1 161 ? 3.267 -8.771 -9.931 1.00 87.12 161 ALA A C 1
ATOM 1336 O O . ALA A 1 161 ? 2.184 -9.351 -9.978 1.00 87.12 161 ALA A O 1
ATOM 1337 N N . MET A 1 162 ? 4.324 -9.297 -9.302 1.00 83.19 162 MET A N 1
ATOM 1338 C CA . MET A 1 162 ? 4.284 -10.575 -8.579 1.00 83.19 162 MET A CA 1
ATOM 1339 C C . MET A 1 162 ? 3.806 -10.435 -7.134 1.00 83.19 162 MET A C 1
ATOM 1341 O O . MET A 1 162 ? 3.407 -11.427 -6.521 1.00 83.19 162 MET A O 1
ATOM 1345 N N . LEU A 1 163 ? 3.845 -9.229 -6.568 1.00 76.25 163 LEU A N 1
ATOM 1346 C CA . LEU A 1 163 ? 3.400 -9.010 -5.205 1.00 76.25 163 LEU A CA 1
ATOM 1347 C C . LEU A 1 163 ? 1.872 -8.970 -5.143 1.00 76.25 163 LEU A C 1
ATOM 1349 O O . LEU A 1 163 ? 1.245 -8.120 -5.780 1.00 76.25 163 LEU A O 1
ATOM 1353 N N . PRO A 1 164 ? 1.238 -9.837 -4.336 1.00 60.19 164 PRO A N 1
ATOM 1354 C CA . PRO A 1 164 ? -0.176 -9.692 -4.067 1.00 60.19 164 PRO A CA 1
ATOM 1355 C C . PRO A 1 164 ? -0.368 -8.385 -3.292 1.00 60.19 164 PRO A C 1
ATOM 1357 O O . PRO A 1 164 ? -0.083 -8.303 -2.099 1.00 60.19 164 PRO A O 1
ATOM 1360 N N . VAL A 1 165 ? -0.878 -7.354 -3.972 1.00 57.25 165 VAL A N 1
ATOM 1361 C CA . VAL A 1 165 ? -1.186 -6.038 -3.377 1.00 57.25 165 VAL A CA 1
ATOM 1362 C C . VAL A 1 165 ? -2.171 -6.176 -2.204 1.00 57.25 165 VAL A C 1
ATOM 1364 O O . VAL A 1 165 ? -2.250 -5.308 -1.338 1.00 57.25 165 VAL A O 1
ATOM 1367 N N . THR A 1 166 ? -2.894 -7.302 -2.121 1.00 53.53 166 THR A N 1
ATOM 1368 C CA . THR A 1 166 ? -3.750 -7.631 -0.982 1.00 53.53 166 THR A CA 1
ATOM 1369 C C . THR A 1 166 ? -3.487 -9.044 -0.458 1.00 53.53 166 THR A C 1
ATOM 1371 O O . THR A 1 166 ? -3.474 -10.020 -1.202 1.00 53.53 166 THR A O 1
ATOM 1374 N N . THR A 1 167 ? -3.367 -9.174 0.861 1.00 53.88 167 THR A N 1
ATOM 1375 C CA . THR A 1 167 ? -3.312 -10.446 1.603 1.00 53.88 167 THR A CA 1
ATOM 1376 C C . THR A 1 167 ? -4.656 -11.184 1.639 1.00 53.88 167 THR A C 1
ATOM 1378 O O . THR A 1 167 ? -4.777 -12.205 2.311 1.00 53.88 167 THR A O 1
ATOM 1381 N N . ALA A 1 168 ? -5.681 -10.700 0.926 1.00 55.25 168 ALA A N 1
ATOM 1382 C CA . ALA A 1 168 ? -7.067 -11.154 1.056 1.00 55.25 168 ALA A CA 1
ATOM 1383 C C . ALA A 1 168 ? -7.252 -12.650 0.745 1.00 55.25 168 ALA A C 1
ATOM 1385 O O . ALA A 1 168 ? -8.039 -13.329 1.404 1.00 55.25 168 ALA A O 1
ATOM 1386 N N . THR A 1 169 ? -6.513 -13.194 -0.225 1.00 57.31 169 THR A N 1
ATOM 1387 C CA . THR A 1 169 ? -6.524 -14.630 -0.553 1.00 57.31 169 THR A CA 1
ATOM 1388 C C . THR A 1 169 ? -5.890 -15.474 0.552 1.00 57.31 169 THR A C 1
ATOM 1390 O O . THR A 1 169 ? -6.432 -16.522 0.914 1.00 57.31 169 THR A O 1
ATOM 1393 N N . GLY A 1 170 ? -4.792 -14.994 1.145 1.00 58.38 170 GLY A N 1
ATOM 1394 C CA . GLY A 1 170 ? -4.166 -15.621 2.310 1.00 58.38 170 GLY A CA 1
ATOM 1395 C C . GLY A 1 170 ? -5.090 -15.586 3.528 1.00 58.38 170 GLY A C 1
ATOM 1396 O O . GLY A 1 170 ? -5.359 -16.619 4.130 1.00 58.38 170 GLY A O 1
ATOM 1397 N N . GLU A 1 171 ? -5.667 -14.426 3.842 1.00 61.28 171 GLU A N 1
ATOM 1398 C CA . GLU A 1 171 ? -6.609 -14.232 4.952 1.00 61.28 171 GLU A CA 1
ATOM 1399 C C . GLU A 1 171 ? -7.878 -15.078 4.809 1.00 61.28 171 GLU A C 1
ATOM 1401 O O . GLU A 1 171 ? -8.335 -15.655 5.795 1.00 61.28 171 GLU A O 1
ATOM 1406 N N . ARG A 1 172 ? -8.432 -15.215 3.594 1.00 63.06 172 ARG A N 1
ATOM 1407 C CA . ARG A 1 172 ? -9.570 -16.111 3.329 1.00 63.06 172 ARG A CA 1
ATOM 1408 C C . ARG A 1 172 ? -9.199 -17.560 3.641 1.00 63.06 172 ARG A C 1
ATOM 1410 O O . ARG A 1 172 ? -9.949 -18.239 4.341 1.00 63.06 172 ARG A O 1
ATOM 1417 N N . SER A 1 173 ? -8.026 -17.998 3.192 1.00 68.38 173 SER A N 1
ATOM 1418 C CA . SER A 1 173 ? -7.513 -19.345 3.462 1.00 68.38 173 SER A CA 1
ATOM 1419 C C . SER A 1 173 ? -7.300 -19.561 4.968 1.00 68.38 173 SER A C 1
ATOM 1421 O O . SER A 1 173 ? -7.826 -20.515 5.537 1.00 68.38 173 SER A O 1
ATOM 1423 N N . PHE A 1 174 ? -6.671 -18.617 5.673 1.00 64.88 174 PHE A N 1
ATOM 1424 C CA . PHE A 1 174 ? -6.501 -18.681 7.130 1.00 64.88 174 PHE A CA 1
ATOM 1425 C C . PHE A 1 174 ? -7.819 -18.608 7.909 1.00 64.88 174 PHE A C 1
ATOM 1427 O O . PHE A 1 174 ? -7.948 -19.257 8.946 1.00 64.88 174 PHE A O 1
ATOM 1434 N N . SER A 1 175 ? -8.813 -17.864 7.424 1.00 72.25 175 SER A N 1
ATOM 1435 C CA . SER A 1 175 ? -10.143 -17.791 8.036 1.00 72.25 175 SER A CA 1
ATOM 1436 C C . SER A 1 175 ? -10.872 -19.133 7.936 1.00 72.25 175 SER A C 1
ATOM 1438 O O . SER A 1 175 ? -11.391 -19.633 8.936 1.00 72.25 175 SER A O 1
ATOM 1440 N N . THR A 1 176 ? -10.825 -19.781 6.765 1.00 75.62 176 THR A N 1
ATOM 1441 C CA . THR A 1 176 ? -11.366 -21.140 6.591 1.00 75.62 176 THR A CA 1
ATOM 1442 C C . THR A 1 176 ? -10.636 -22.147 7.482 1.00 75.62 176 THR A C 1
ATOM 1444 O O . THR A 1 176 ? -11.277 -22.939 8.170 1.00 75.62 176 THR A O 1
ATOM 1447 N N . LEU A 1 177 ? -9.308 -22.043 7.585 1.00 75.88 177 LEU A N 1
ATOM 1448 C CA . LEU A 1 177 ? -8.492 -22.886 8.457 1.00 75.88 177 LEU A CA 1
ATOM 1449 C C . LEU A 1 177 ? -8.841 -22.694 9.942 1.00 75.88 177 LEU A C 1
ATOM 1451 O O . LEU A 1 177 ? -8.926 -23.659 10.705 1.00 75.88 177 LEU A O 1
ATOM 1455 N N . LYS A 1 178 ? -9.079 -21.446 10.359 1.00 76.06 178 LYS A N 1
ATOM 1456 C CA . LYS A 1 178 ? -9.516 -21.100 11.715 1.00 76.06 178 LYS A CA 1
ATOM 1457 C C . LYS A 1 178 ? -10.887 -21.702 12.015 1.00 76.06 178 LYS A C 1
ATOM 1459 O O . LYS A 1 178 ? -11.048 -22.300 13.074 1.00 76.06 178 LYS A O 1
ATOM 1464 N N . LEU A 1 179 ? -11.833 -21.613 11.078 1.00 77.62 179 LEU A N 1
ATOM 1465 C CA . LEU A 1 179 ? -13.143 -22.260 11.183 1.00 77.62 179 LEU A CA 1
ATOM 1466 C C . LEU A 1 179 ? -13.016 -23.776 11.344 1.00 77.62 179 LEU A C 1
ATOM 1468 O O . LEU A 1 179 ? -13.607 -24.318 12.271 1.00 77.62 179 LEU A O 1
ATOM 1472 N N . VAL A 1 180 ? -12.203 -24.450 10.524 1.00 73.94 180 VAL A N 1
ATOM 1473 C CA . VAL A 1 180 ? -11.966 -25.902 10.634 1.00 73.94 180 VAL A CA 1
ATOM 1474 C C . VAL A 1 180 ? -11.380 -26.264 12.002 1.00 73.94 180 VAL A C 1
ATOM 1476 O O . VAL A 1 180 ? -11.876 -27.171 12.671 1.00 73.94 180 VAL A O 1
ATOM 1479 N N . LYS A 1 181 ? -10.368 -25.524 12.468 1.00 71.75 181 LYS A N 1
ATOM 1480 C CA . LYS A 1 181 ? -9.718 -25.766 13.765 1.00 71.75 181 LYS A CA 1
ATOM 1481 C C . LYS A 1 181 ? -10.668 -25.549 14.946 1.00 71.75 181 LYS A C 1
ATOM 1483 O O . LYS A 1 181 ? -10.649 -26.332 15.897 1.00 71.75 181 LYS A O 1
ATOM 1488 N N . THR A 1 182 ? -11.494 -24.503 14.895 1.00 76.06 182 THR A N 1
ATOM 1489 C CA . THR A 1 182 ? -12.497 -24.204 15.927 1.00 76.06 182 THR A CA 1
ATOM 1490 C C . THR A 1 182 ? -13.649 -25.206 15.898 1.00 76.06 182 THR A C 1
ATOM 1492 O O . THR A 1 182 ? -14.027 -25.698 16.958 1.00 76.06 182 THR A O 1
ATOM 1495 N N . TYR A 1 183 ? -14.159 -25.557 14.713 1.00 70.62 183 TYR A N 1
ATOM 1496 C CA . TYR A 1 183 ? -15.232 -26.537 14.531 1.00 70.62 183 TYR A CA 1
ATOM 1497 C C . TYR A 1 183 ? -14.833 -27.913 15.069 1.00 70.62 183 TYR A C 1
ATOM 1499 O O . TYR A 1 183 ? -15.564 -28.508 15.855 1.00 70.62 183 TYR A O 1
ATOM 1507 N N . LEU A 1 184 ? -13.630 -28.381 14.727 1.00 71.00 184 LEU A N 1
ATOM 1508 C CA . LEU A 1 184 ? -13.111 -29.664 15.203 1.00 71.00 184 LEU A CA 1
ATOM 1509 C C . LEU A 1 184 ? -12.590 -29.614 16.647 1.00 71.00 184 LEU A C 1
ATOM 1511 O O . LEU A 1 184 ? -12.181 -30.651 17.168 1.00 71.00 184 LEU A O 1
ATOM 1515 N N . ARG A 1 185 ? -12.557 -28.432 17.293 1.00 66.38 185 ARG A N 1
ATOM 1516 C CA . ARG A 1 185 ? -11.958 -28.217 18.628 1.00 66.38 185 ARG A CA 1
ATOM 1517 C C . ARG A 1 185 ? -10.560 -28.847 18.757 1.00 66.38 185 ARG A C 1
ATOM 1519 O O . ARG A 1 185 ? -10.153 -29.301 19.824 1.00 66.38 185 ARG A O 1
ATOM 1526 N N . SER A 1 186 ? -9.820 -28.907 17.652 1.00 61.78 186 SER A N 1
ATOM 1527 C CA . SER A 1 186 ? -8.665 -29.793 17.551 1.00 61.78 186 SER A CA 1
ATOM 1528 C C . SER A 1 186 ? -7.447 -29.195 18.258 1.00 61.78 186 SER A C 1
ATOM 1530 O O . SER A 1 186 ? -6.986 -28.112 17.887 1.00 61.78 186 SER A O 1
ATOM 1532 N N . THR A 1 187 ? -6.842 -29.943 19.182 1.00 63.47 187 THR A N 1
ATOM 1533 C CA . THR A 1 187 ? -5.479 -29.715 19.705 1.00 63.47 187 THR A CA 1
ATOM 1534 C C . THR A 1 187 ? -4.405 -30.204 18.720 1.00 63.47 187 THR A C 1
ATOM 1536 O O . THR A 1 187 ? -3.330 -30.646 19.116 1.00 63.47 187 THR A O 1
ATOM 1539 N N . MET A 1 188 ? -4.689 -30.173 17.413 1.00 67.50 188 MET A N 1
ATOM 1540 C CA . MET A 1 188 ? -3.753 -30.651 16.399 1.00 67.50 188 MET A CA 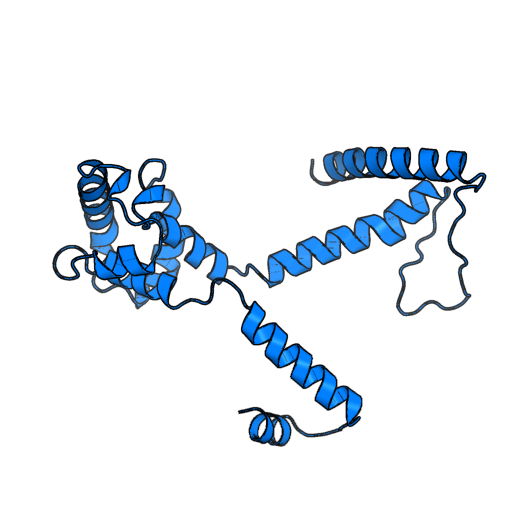1
ATOM 1541 C C . MET A 1 188 ? -2.498 -29.782 16.362 1.00 67.50 188 MET A C 1
ATOM 1543 O O . MET A 1 188 ? -2.572 -28.549 16.347 1.00 67.50 188 MET A O 1
ATOM 1547 N N . SER A 1 189 ? -1.347 -30.454 16.318 1.00 72.88 189 SER A N 1
ATOM 1548 C CA . SER A 1 189 ? -0.048 -29.818 16.129 1.00 72.88 189 SER A CA 1
ATOM 1549 C C . SER A 1 189 ? 0.022 -29.128 14.763 1.00 72.88 189 SER A C 1
ATOM 1551 O O . SER A 1 189 ? -0.625 -29.555 13.801 1.00 72.88 189 SER A O 1
ATOM 1553 N N . ALA A 1 190 ? 0.827 -28.064 14.672 1.00 72.06 190 ALA A N 1
ATOM 1554 C CA . ALA A 1 190 ? 1.002 -27.290 13.440 1.00 72.06 190 ALA A CA 1
ATOM 1555 C C . ALA A 1 190 ? 1.372 -28.178 12.235 1.00 72.06 190 ALA A C 1
ATOM 1557 O O . ALA A 1 190 ? 0.856 -27.974 11.140 1.00 72.06 190 ALA A O 1
ATOM 1558 N N . ASN A 1 191 ? 2.167 -29.229 12.464 1.00 76.12 191 ASN A N 1
ATOM 1559 C CA . ASN A 1 191 ? 2.604 -30.163 11.424 1.00 76.12 191 ASN A CA 1
ATOM 1560 C C . ASN A 1 191 ? 1.439 -30.924 10.775 1.00 76.12 191 ASN A C 1
ATOM 1562 O O . ASN A 1 191 ? 1.379 -31.034 9.554 1.00 76.12 191 ASN A O 1
ATOM 1566 N N . ARG A 1 192 ? 0.485 -31.424 11.573 1.00 75.69 192 ARG A N 1
ATOM 1567 C CA . ARG A 1 192 ? -0.661 -32.175 11.037 1.00 75.69 192 ARG A CA 1
ATOM 1568 C C . ARG A 1 192 ? -1.676 -31.255 10.353 1.00 75.69 192 ARG A C 1
ATOM 1570 O O . ARG A 1 192 ? -2.362 -31.690 9.439 1.00 75.69 192 ARG A O 1
ATOM 1577 N N . LEU A 1 193 ? -1.769 -29.997 10.790 1.00 72.62 193 LEU A N 1
ATOM 1578 C CA . LEU A 1 193 ? -2.618 -28.992 10.151 1.00 72.62 193 LEU A CA 1
ATOM 1579 C C . LEU A 1 193 ? -2.067 -28.580 8.780 1.00 72.62 193 LEU A C 1
ATOM 1581 O O . LEU A 1 193 ? -2.825 -28.550 7.817 1.00 72.62 193 LEU A O 1
ATOM 1585 N N . ASN A 1 194 ? -0.759 -28.327 8.682 1.00 74.19 194 ASN A N 1
ATOM 1586 C CA . ASN A 1 194 ? -0.117 -27.992 7.410 1.00 74.19 194 ASN A CA 1
ATOM 1587 C C . ASN A 1 194 ? -0.264 -29.125 6.388 1.00 74.19 194 ASN A C 1
ATOM 1589 O O . ASN A 1 194 ? -0.618 -28.849 5.253 1.00 74.19 194 ASN A O 1
ATOM 1593 N N . GLY A 1 195 ? -0.100 -30.389 6.796 1.00 75.56 195 GLY A N 1
ATOM 1594 C CA . GLY A 1 195 ? -0.272 -31.536 5.892 1.00 75.56 195 GLY A CA 1
ATOM 1595 C C . GLY A 1 195 ? -1.707 -31.800 5.408 1.00 75.56 195 GLY A C 1
ATOM 1596 O O . GLY A 1 195 ? -1.893 -32.642 4.542 1.00 75.56 195 GLY A O 1
ATOM 1597 N N . LEU A 1 196 ? -2.721 -31.135 5.976 1.00 71.06 196 LEU A N 1
ATOM 1598 C CA . LEU A 1 196 ? -4.113 -31.200 5.499 1.00 71.06 196 LEU A CA 1
ATOM 1599 C C . LEU A 1 196 ? -4.510 -29.986 4.649 1.00 71.06 196 LEU A C 1
ATOM 1601 O O . LEU A 1 196 ? -5.519 -30.046 3.951 1.00 71.06 196 LEU A O 1
ATOM 1605 N N . ALA A 1 197 ? -3.786 -28.875 4.786 1.00 65.12 197 ALA A N 1
ATOM 1606 C CA . ALA A 1 197 ? -4.135 -27.588 4.194 1.00 65.12 197 ALA A CA 1
ATOM 1607 C C . ALA A 1 197 ? -3.248 -27.190 3.004 1.00 65.12 197 ALA A C 1
ATOM 1609 O O . ALA A 1 197 ? -3.658 -26.319 2.238 1.00 65.12 197 ALA A O 1
ATOM 1610 N N . MET A 1 198 ? -2.055 -27.786 2.883 1.00 55.88 198 MET A N 1
ATOM 1611 C CA . MET A 1 198 ? -1.166 -27.684 1.719 1.00 55.88 198 MET A CA 1
ATOM 1612 C C . MET A 1 198 ? -1.324 -28.879 0.790 1.00 55.88 198 MET A C 1
ATOM 1614 O O . MET A 1 198 ? -1.453 -30.008 1.311 1.00 55.88 198 MET A O 1
#

Sequence (198 aa):
MRNEKLNEEYGEILSEVKQLCELSGTQLTVMRGVGRQMYRPNAPAQTPEEYYRVNLFIPIMDHFIVSLTNRFSAHQWMAYNVSILIPSMIEHKSFDDLKDSIIFYEAYLPSPHLIKEEFQLYKRKWLNEAPEDRPNNAIDAYVRCNGTFFPNIKVLLQIYAMLPVTTATGERSFSTLKLVKTYLRSTMSANRLNGLAM

Mean predicted aligned error: 11.87 Å

Foldseek 3Di:
DVVVVLVVVLVVVVVVVVVVCVVVVHDLDADDDDPDDDPFDQDDDDDSSRRCVVGPSVVVVVVVVVVVCVFCDPVLLLLVLLCCLQLLNVQPDDVVSNVVNLVVCVVVFPCSVCQNVLSVVSNVVSVVDDSVPGGPDLVVSLVPDDCVSRVRNNSSSVVSVPDPSGCVVVVVLVVVLVVVCVVVVDPDDPVVSVVVSD

Solvent-accessible surface area (backbone atoms only — not comparable to full-atom values): 11626 Å² total; per-residue (Å²): 109,80,69,54,58,56,48,53,57,48,50,54,54,50,50,54,52,49,53,52,25,60,77,68,76,47,78,88,66,68,77,89,83,62,103,76,68,90,91,57,72,77,70,90,55,93,42,48,67,50,32,45,43,66,47,43,50,49,56,51,52,52,48,51,50,52,51,49,50,66,70,54,34,73,68,51,52,34,42,54,37,52,53,46,72,19,50,63,53,35,83,89,54,60,72,75,68,35,46,71,32,48,66,72,46,38,93,74,38,87,53,63,90,51,43,66,62,42,47,53,51,51,50,52,57,52,67,76,42,60,75,88,78,36,32,84,41,48,61,56,32,36,71,74,42,54,55,87,81,33,48,44,61,34,48,50,31,45,53,46,56,70,48,72,92,58,64,60,68,58,51,51,52,51,48,54,50,48,49,52,41,59,74,65,67,54,88,69,54,71,68,65,51,48,68,73,75,103

pLDDT: mean 81.51, std 10.63, range [40.66, 93.5]